Protein 9JWT (pdb70)

Sequence (292 aa):
KKYAVVLKTLTDPFWQSMKAGIEAEAKELGVTVDIFAAASEGDAEAQLALFESLSNKNYKGIAFAPLTADNLVEPVASAWKKGTYLVNLDDKIDMKALKAAGGNVEAFVTTDNVAVGAQGAGYIIEKLGAEGGEVAIIEGEAGNAAGEARTKGATDAFDKASNIKLVASQPADWDRAKAKQVATDILAKHPNIKAIYCANDTMALGVAQAVADAGKTGKVLVVGTDGIPEAQQAVKAGKMTATVAQNPAAIGATGLKLMVDAQKKGKVIPLDKKPQYVLVASKLVTKLEHHH

Structure (mmCIF, N/CA/C/O backbone):
data_9JWT
#
_entry.id   9JWT
#
_cell.length_a   40.496
_cell.length_b   43.038
_cell.length_c   143.291
_cell.angle_alpha   90.000
_cell.angle_beta   90.000
_cell.angle_gamma   90.000
#
_symmetry.space_group_name_H-M   'P 21 21 21'
#
loop_
_entity.id
_entity.type
_entity.pdbx_description
1 polymer MSD3-holo
2 non-polymer beta-D-allopyranose
3 water water
#
loop_
_atom_site.group_PDB
_atom_site.id
_atom_site.type_symbol
_atom_site.label_atom_id
_atom_site.label_alt_id
_atom_site.label_comp_id
_atom_site.label_asym_id
_atom_site.label_entity_id
_atom_site.label_seq_id
_atom_site.pdbx_PDB_ins_code
_atom_site.Cartn_x
_atom_site.Cartn_y
_atom_site.Cartn_z
_atom_site.occupancy
_atom_site.B_iso_or_equiv
_atom_site.auth_seq_id
_atom_site.auth_comp_id
_atom_site.auth_asym_id
_atom_site.auth_atom_id
_atom_site.pdbx_PDB_model_num
ATOM 1 N N . LYS A 1 2 ? 14.34941 21.58930 5.00584 1.000 41.58389 2 LYS A N 1
ATOM 2 C CA . LYS A 1 2 ? 12.98673 21.96344 4.63141 1.000 40.13182 2 LYS A CA 1
ATOM 3 C C . LYS A 1 2 ? 12.29817 20.87212 3.81372 1.000 34.81078 2 LYS A C 1
ATOM 4 O O . LYS A 1 2 ? 12.91261 19.88864 3.39855 1.000 35.33630 2 LYS A O 1
ATOM 10 N N . LYS A 1 3 ? 11.00909 21.06423 3.57420 1.000 30.46562 3 LYS A N 1
ATOM 11 C CA . LYS A 1 3 ? 10.20627 20.07965 2.88141 1.000 26.06467 3 LYS A CA 1
ATOM 12 C C . LYS A 1 3 ? 10.01148 20.49411 1.42653 1.000 24.16347 3 LYS A C 1
ATOM 13 O O . LYS A 1 3 ? 10.47598 21.54222 0.97237 1.000 23.20896 3 LYS A O 1
ATOM 19 N N . TYR A 1 4 ? 9.31417 19.64728 0.68678 1.000 19.31147 4 TYR A N 1
ATOM 20 C CA . TYR A 1 4 ? 8.88046 19.96290 -0.66239 1.000 17.86958 4 TYR A CA 1
ATOM 21 C C . TYR A 1 4 ? 7.36394 19.96843 -0.68947 1.000 16.58864 4 TYR A C 1
ATOM 22 O O . TYR A 1 4 ? 6.71634 19.33547 0.14177 1.000 19.24697 4 TYR A O 1
ATOM 31 N N . ALA A 1 5 ? 6.80672 20.69613 -1.64988 1.000 16.45227 5 ALA A N 1
ATOM 32 C CA . ALA A 1 5 ? 5.36551 20.75194 -1.82956 1.000 15.31560 5 ALA A CA 1
ATOM 33 C C . ALA A 1 5 ? 5.01900 20.33508 -3.25192 1.000 15.94386 5 ALA A C 1
ATOM 34 O O . ALA A 1 5 ? 5.81216 20.51803 -4.18212 1.000 15.61412 5 ALA A O 1
ATOM 36 N N . VAL A 1 6 ? 3.82737 19.76147 -3.41334 1.000 15.85866 6 VAL A N 1
ATOM 37 C CA . VAL A 1 6 ? 3.30397 19.41098 -4.72781 1.000 15.28133 6 VAL A CA 1
ATOM 38 C C . VAL A 1 6 ? 1.87835 19.92335 -4.79446 1.000 15.49490 6 VAL A C 1
ATOM 39 O O . VAL A 1 6 ? 1.08320 19.68429 -3.87397 1.000 16.33878 6 VAL A O 1
ATOM 43 N N . VAL A 1 7 ? 1.56565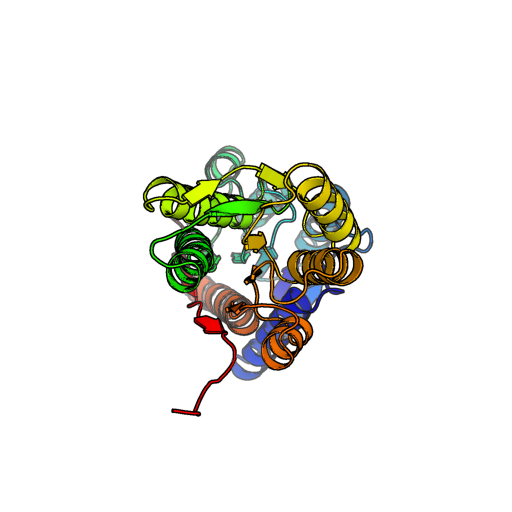 20.65542 -5.85820 1.000 15.22529 7 VAL A N 1
ATOM 44 C CA . VAL A 1 7 ? 0.20519 21.11328 -6.12231 1.000 14.26883 7 VAL A CA 1
ATOM 45 C C . VAL A 1 7 ? -0.28417 20.36117 -7.34350 1.000 14.69362 7 VAL A C 1
ATOM 46 O O . VAL A 1 7 ? 0.26794 20.52533 -8.43347 1.000 14.65424 7 VAL A O 1
ATOM 50 N N . LEU A 1 8 ? -1.31536 19.54715 -7.17670 1.000 15.09308 8 LEU A N 1
ATOM 51 C CA . LEU A 1 8 ? -1.85569 18.79736 -8.29688 1.000 14.12710 8 LEU A CA 1
ATOM 52 C C . LEU A 1 8 ? -3.18218 19.41826 -8.72974 1.000 15.58521 8 LEU A C 1
ATOM 53 O O . LEU A 1 8 ? -3.69110 20.34462 -8.09938 1.000 18.17039 8 LEU A O 1
ATOM 58 N N . LYS A 1 9 ? -3.70078 18.94759 -9.86542 1.000 15.29329 9 LYS A N 1
ATOM 59 C CA . LYS A 1 9 ? -4.97459 19.46892 -10.34977 1.000 15.71217 9 LYS A CA 1
ATOM 60 C C . LYS A 1 9 ? -6.08993 19.15201 -9.37072 1.000 17.14680 9 LYS A C 1
ATOM 61 O O . LYS A 1 9 ? -6.94596 19.99856 -9.08903 1.000 20.20755 9 LYS A O 1
ATOM 67 N N . THR A 1 10 ? -6.10405 17.92533 -8.86942 1.000 15.79523 10 THR A N 1
ATOM 68 C CA . THR A 1 10 ? -7.13401 17.42712 -7.96902 1.000 16.04142 10 THR A CA 1
ATOM 69 C C . THR A 1 10 ? -6.53677 16.23902 -7.24170 1.000 17.74852 10 THR A C 1
ATOM 70 O O . THR A 1 10 ? -5.53019 15.68331 -7.67451 1.000 16.74128 10 THR A O 1
ATOM 74 N N . LEU A 1 11 ? -7.13875 15.86716 -6.11679 1.000 17.05023 11 LEU A N 1
ATOM 75 C CA . LEU A 1 11 ? -6.77557 14.60994 -5.47746 1.000 16.94656 11 LEU A CA 1
ATOM 76 C C . LEU A 1 11 ? -7.93953 13.63222 -5.44418 1.000 17.60343 11 LEU A C 1
ATOM 77 O O . LEU A 1 11 ? -7.83602 12.57779 -4.81086 1.000 17.05947 11 LEU A O 1
ATOM 82 N N . THR A 1 12 ? -9.04020 13.93441 -6.13143 1.000 16.88223 12 THR A N 1
ATOM 83 C CA . THR A 1 12 ? -10.18062 13.03604 -6.07812 1.000 20.21392 12 THR A CA 1
ATOM 84 C C . THR A 1 12 ? -10.21393 12.04691 -7.23175 1.000 20.00553 12 THR A C 1
ATOM 85 O O . THR A 1 12 ? -10.95701 11.06160 -7.15932 1.000 24.59720 12 THR A O 1
ATOM 89 N N . ASP A 1 13 ? -9.40166 12.25948 -8.27911 1.000 16.32937 13 ASP A N 1
ATOM 90 C CA . ASP A 1 13 ? -9.46646 11.37943 -9.42733 1.000 19.52508 13 ASP A CA 1
ATOM 91 C C . ASP A 1 13 ? -8.25904 10.45913 -9.48288 1.000 19.28488 13 ASP A C 1
ATOM 92 O O . ASP A 1 13 ? -7.14945 10.88335 -9.14718 1.000 18.07213 13 ASP A O 1
ATOM 97 N N . PRO A 1 14 ? -8.45920 9.20610 -9.91057 1.000 18.50922 14 PRO A N 1
ATOM 98 C CA . PRO A 1 14 ? -7.40978 8.18028 -9.75991 1.000 16.55552 14 PRO A CA 1
ATOM 99 C C . PRO A 1 14 ? -6.08474 8.50261 -10.42695 1.000 18.66622 14 PRO A C 1
ATOM 100 O O . PRO A 1 14 ? -5.03993 8.14933 -9.86874 1.000 18.81252 14 PRO A O 1
ATOM 104 N N . PHE A 1 15 ? -6.08512 9.11654 -11.61426 1.000 14.88807 15 PHE A N 1
ATOM 105 C CA . PHE A 1 15 ? -4.81662 9.48696 -12.24781 1.000 13.59405 15 PHE A CA 1
ATOM 106 C C . PHE A 1 15 ? -3.96332 10.33332 -11.30332 1.000 16.52978 15 PHE A C 1
ATOM 107 O O . PHE A 1 15 ? -2.74967 10.11347 -11.15935 1.000 15.72401 15 PHE A O 1
ATOM 115 N N . TRP A 1 16 ? -4.58549 11.31625 -10.65905 1.000 14.96375 16 TRP A N 1
ATOM 116 C CA . TRP A 1 16 ? -3.83902 12.19389 -9.77161 1.000 16.39652 16 TRP A CA 1
ATOM 117 C C . TRP A 1 16 ? -3.54279 11.51810 -8.44931 1.000 14.38062 16 TRP A C 1
ATOM 118 O O . TRP A 1 16 ? -2.50414 11.79110 -7.84461 1.000 14.18793 16 TRP A O 1
ATOM 129 N N . GLN A 1 17 ? -4.43094 10.63213 -7.99139 1.000 17.82005 17 GLN A N 1
ATOM 130 C CA . GLN A 1 17 ? -4.13136 9.86038 -6.79019 1.000 17.52238 17 GLN A CA 1
ATOM 131 C C . GLN A 1 17 ? -2.91646 8.96551 -7.00554 1.000 17.30532 17 GLN A C 1
ATOM 132 O O . GLN A 1 17 ? -2.07699 8.81970 -6.10504 1.000 16.99082 17 GLN A O 1
ATOM 138 N N . SER A 1 18 ? -2.79782 8.36410 -8.19357 1.000 17.89628 18 SER A N 1
ATOM 139 C CA . SER A 1 18 ? -1.59856 7.58144 -8.49822 1.000 17.05016 18 SER A CA 1
ATOM 140 C C . SER A 1 18 ? -0.35973 8.46023 -8.51646 1.000 17.92268 18 SER A C 1
ATOM 141 O O . SER A 1 18 ? 0.72041 8.03330 -8.08563 1.000 15.88824 18 SER A O 1
ATOM 144 N N . MET A 1 19 ? -0.48523 9.69151 -9.01794 1.000 15.34571 19 MET A N 1
ATOM 145 C CA . MET A 1 19 ? 0.67338 10.57637 -9.03595 1.000 14.72577 19 MET A CA 1
ATOM 146 C C . MET A 1 19 ? 1.12096 10.90970 -7.61857 1.000 14.14173 19 MET A C 1
ATOM 147 O O . MET A 1 19 ? 2.32059 10.87709 -7.31081 1.000 14.81299 19 MET A O 1
ATOM 152 N N . LYS A 1 20 ? 0.16555 11.22429 -6.73928 1.000 13.80930 20 LYS A N 1
ATOM 153 C CA . LYS A 1 20 ? 0.48930 11.47081 -5.33502 1.000 10.76275 20 LYS A CA 1
ATOM 154 C C . LYS A 1 20 ? 1.18898 10.26687 -4.71539 1.000 15.19784 20 LYS A C 1
ATOM 155 O O . LYS A 1 20 ? 2.21606 10.40842 -4.03682 1.000 15.81664 20 LYS A O 1
ATOM 161 N N . ALA A 1 21 ? 0.65619 9.06728 -4.95056 1.000 15.48536 21 ALA A N 1
ATOM 162 C CA . ALA A 1 21 ? 1.27953 7.87486 -4.38906 1.000 17.14579 21 ALA A CA 1
ATOM 163 C C . ALA A 1 21 ? 2.68597 7.68681 -4.94057 1.000 16.50885 21 ALA A C 1
ATOM 164 O O . ALA A 1 21 ? 3.59407 7.25052 -4.22141 1.000 17.53988 21 ALA A O 1
ATOM 166 N N . GLY A 1 22 ? 2.88364 7.99512 -6.22179 1.000 15.10369 22 GLY A N 1
ATOM 167 C CA . GLY A 1 22 ? 4.21562 7.85436 -6.79658 1.000 16.36385 22 GLY A CA 1
ATOM 168 C C . GLY A 1 22 ? 5.19423 8.85370 -6.21378 1.000 16.82691 22 GLY A C 1
ATOM 169 O O . GLY A 1 22 ? 6.36550 8.53091 -5.98489 1.000 17.49773 22 GLY A O 1
ATOM 170 N N . ILE A 1 23 ? 4.73386 10.08516 -5.98162 1.000 16.65464 23 ILE A N 1
ATOM 171 C CA . ILE A 1 23 ? 5.56811 11.08354 -5.31843 1.000 16.84557 23 ILE A CA 1
ATOM 172 C C . ILE A 1 23 ? 5.97696 10.59579 -3.93750 1.000 16.57511 23 ILE A C 1
ATOM 173 O O . ILE A 1 23 ? 7.14523 10.70502 -3.54310 1.000 17.11490 23 ILE A O 1
ATOM 178 N N . GLU A 1 24 ? 5.02128 10.04171 -3.18380 1.000 16.04572 24 GLU A N 1
ATOM 179 C CA . GLU A 1 24 ? 5.32031 9.56505 -1.83786 1.000 16.41956 24 GLU A CA 1
ATOM 180 C C . GLU A 1 24 ? 6.27768 8.38188 -1.86607 1.000 17.54156 24 GLU A C 1
ATOM 181 O O . GLU A 1 24 ? 7.15636 8.27115 -1.00855 1.000 18.42992 24 GLU A O 1
ATOM 187 N N . ALA A 1 25 ? 6.11588 7.48187 -2.83485 1.000 19.31669 25 ALA A N 1
ATOM 188 C CA . ALA A 1 25 ? 7.03325 6.35512 -2.93695 1.000 18.46721 25 ALA A CA 1
ATOM 189 C C . ALA A 1 25 ? 8.45327 6.83925 -3.21041 1.000 19.23894 25 ALA A C 1
ATOM 190 O O . ALA A 1 25 ? 9.40959 6.36432 -2.58628 1.000 18.45943 25 ALA A O 1
ATOM 192 N N . GLU A 1 26 ? 8.60364 7.80972 -4.11946 1.000 18.40398 26 GLU A N 1
ATOM 193 C CA . GLU A 1 26 ? 9.92282 8.36809 -4.41006 1.000 15.38523 26 GLU A CA 1
ATOM 194 C C . GLU A 1 26 ? 10.49985 9.10493 -3.20272 1.000 16.75819 26 GLU A C 1
ATOM 195 O O . GLU A 1 26 ? 11.70926 9.01615 -2.92670 1.000 16.81460 26 GLU A O 1
ATOM 201 N N . ALA A 1 27 ? 9.65817 9.86615 -2.49265 1.000 16.14688 27 ALA A N 1
ATOM 202 C CA . ALA A 1 27 ? 10.10563 10.56268 -1.28826 1.000 16.98400 27 ALA A CA 1
ATOM 203 C C . ALA A 1 27 ? 10.61988 9.58396 -0.25168 1.000 16.97074 27 ALA A C 1
ATOM 204 O O . ALA A 1 27 ? 11.58158 9.88375 0.47064 1.000 16.57556 27 ALA A O 1
ATOM 206 N N . LYS A 1 28 ? 9.99983 8.40344 -0.19043 1.000 19.95478 28 LYS A N 1
ATOM 207 C CA . LYS A 1 28 ? 10.41453 7.34922 0.72422 1.000 21.20916 28 LYS A CA 1
ATOM 208 C C . LYS A 1 28 ? 11.76406 6.76515 0.32358 1.000 19.92670 28 LYS A C 1
ATOM 209 O O . LYS A 1 28 ? 12.53397 6.33497 1.19073 1.000 21.70712 28 LYS A O 1
ATOM 215 N N . GLU A 1 29 ? 12.07043 6.73967 -0.97609 1.000 18.92595 29 GLU A N 1
ATOM 216 C CA . GLU A 1 29 ? 13.38904 6.26805 -1.39876 1.000 20.21171 29 GLU A CA 1
ATOM 217 C C . GLU A 1 29 ? 14.45290 7.34591 -1.23191 1.000 21.27073 29 GLU A C 1
ATOM 218 O O . GLU A 1 29 ? 15.58475 7.04860 -0.82743 1.000 18.88765 29 GLU A O 1
ATOM 224 N N . LEU A 1 30 ? 14.10727 8.59918 -1.51518 1.000 19.15505 30 LEU A N 1
ATOM 225 C CA . LEU A 1 30 ? 15.06361 9.69019 -1.39890 1.000 18.36810 30 LEU A CA 1
ATOM 226 C C . LEU A 1 30 ? 15.28188 10.15302 0.03699 1.000 17.28072 30 LEU A C 1
ATOM 227 O O . LEU A 1 30 ? 16.28609 10.82178 0.30986 1.000 17.83039 30 LEU A O 1
ATOM 232 N N . GLY A 1 31 ? 14.36731 9.83754 0.95056 1.000 17.25850 31 GLY A N 1
ATOM 233 C CA . GLY A 1 31 ? 14.45060 10.35809 2.29844 1.000 15.76720 31 GLY A CA 1
ATOM 234 C C . GLY A 1 31 ? 14.14651 11.83929 2.39334 1.000 16.04749 31 GLY A C 1
ATOM 235 O O . GLY A 1 31 ? 14.86734 12.58883 3.05219 1.000 18.04497 31 GLY A O 1
ATOM 236 N N . VAL A 1 32 ? 13.06662 12.28432 1.74625 1.000 17.69233 32 VAL A N 1
ATOM 237 C CA . VAL A 1 32 ? 12.67203 13.68349 1.79909 1.000 15.78742 32 VAL A CA 1
ATOM 238 C C . VAL A 1 32 ? 11.21445 13.71680 2.21767 1.000 15.06205 32 VAL A C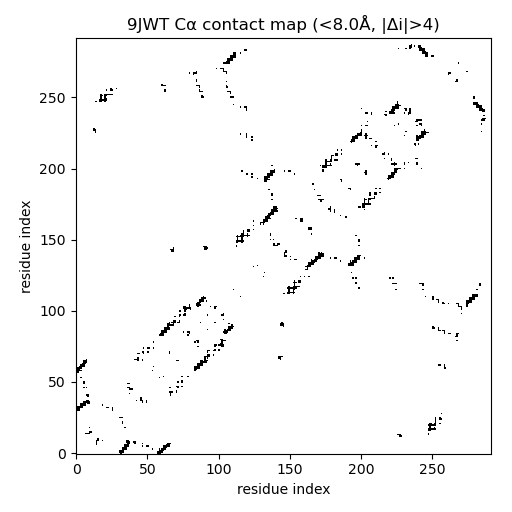 1
ATOM 239 O O . VAL A 1 32 ? 10.48913 12.73236 2.08295 1.000 16.32057 32 VAL A O 1
ATOM 243 N N . THR A 1 33 ? 10.80343 14.85763 2.75343 1.000 17.52182 33 THR A N 1
ATOM 244 C CA . THR A 1 33 ? 9.42695 15.06617 3.18660 1.000 18.23205 33 THR A CA 1
ATOM 245 C C . THR A 1 33 ? 8.69780 15.91267 2.15185 1.000 19.47097 33 THR A C 1
ATOM 246 O O . THR A 1 33 ? 9.20944 16.95212 1.72060 1.000 19.46590 33 THR A O 1
ATOM 250 N N . VAL A 1 34 ? 7.50614 15.47072 1.75215 1.000 17.22289 34 VAL A N 1
ATOM 251 C CA . VAL A 1 34 ? 6.77692 16.11887 0.66788 1.000 17.23567 34 VAL A CA 1
ATOM 252 C C . VAL A 1 34 ? 5.32050 16.25040 1.07535 1.000 19.57356 34 VAL A C 1
ATOM 253 O O . VAL A 1 34 ? 4.70235 15.26871 1.49781 1.000 19.88214 34 VAL A O 1
ATOM 257 N N . ASP A 1 35 ? 4.78020 17.46328 0.95605 1.000 17.39474 35 ASP A N 1
ATOM 258 C CA . ASP A 1 35 ? 3.36075 17.71946 1.17078 1.000 18.84878 35 ASP A CA 1
ATOM 259 C C . ASP A 1 35 ? 2.69114 17.86531 -0.18718 1.000 15.75294 35 ASP A C 1
ATOM 260 O O . ASP A 1 35 ? 3.16206 18.63077 -1.02823 1.000 17.29300 35 ASP A O 1
ATOM 265 N N . ILE A 1 36 ? 1.59437 17.14574 -0.40144 1.000 17.07801 36 ILE A N 1
ATOM 266 C CA . ILE A 1 36 ? 0.95399 17.10184 -1.70998 1.000 14.49933 36 ILE A CA 1
ATOM 267 C C . ILE A 1 36 ? -0.47593 17.57841 -1.54006 1.000 16.63888 36 ILE A C 1
ATOM 268 O O . ILE A 1 36 ? -1.21370 17.03777 -0.70913 1.000 18.85948 36 ILE A O 1
ATOM 273 N N . PHE A 1 37 ? -0.85734 18.59612 -2.31002 1.000 15.70551 37 PHE A N 1
ATOM 274 C CA . PHE A 1 37 ? -2.15010 19.24690 -2.14585 1.000 17.67949 37 PHE A CA 1
ATOM 275 C C . PHE A 1 37 ? -2.87223 19.38600 -3.47719 1.000 17.99510 37 PHE A C 1
ATOM 276 O O . PHE A 1 37 ? -2.27837 19.32314 -4.55445 1.000 18.21179 37 PHE A O 1
ATOM 284 N N . ALA A 1 38 ? -4.18198 19.59026 -3.37583 1.000 16.58327 38 ALA A N 1
ATOM 285 C CA . ALA A 1 38 ? -4.95418 20.20171 -4.44083 1.000 18.38954 38 ALA A CA 1
ATOM 286 C C . ALA A 1 38 ? -5.99629 21.08975 -3.78364 1.000 20.59805 38 ALA A C 1
ATOM 287 O O . ALA A 1 38 ? -6.32608 20.91439 -2.60734 1.000 21.65835 38 ALA A O 1
ATOM 289 N N . ALA A 1 39 ? -6.49655 22.05920 -4.54295 1.000 18.59905 39 ALA A N 1
ATOM 290 C CA . ALA A 1 39 ? -7.45771 23.00268 -3.98740 1.000 23.31569 39 ALA A CA 1
ATOM 291 C C . ALA A 1 39 ? -8.82147 22.34840 -3.81053 1.000 25.97187 39 ALA A C 1
ATOM 292 O O . ALA A 1 39 ? -9.19522 21.42573 -4.54123 1.000 26.21701 39 ALA A O 1
ATOM 294 N N . ALA A 1 40 ? -9.57355 22.85780 -2.83199 1.000 22.36543 40 ALA A N 1
ATOM 295 C CA . ALA A 1 40 ? -10.86635 22.27367 -2.47929 1.000 26.14625 40 ALA A CA 1
ATOM 296 C C . ALA A 1 40 ? -11.87798 22.40621 -3.61328 1.000 27.00318 40 ALA A C 1
ATOM 297 O O . ALA A 1 40 ? -12.59814 21.45112 -3.93034 1.000 29.11955 40 ALA A O 1
ATOM 299 N N . SER A 1 41 ? -11.97078 23.58606 -4.21855 1.000 26.17100 41 SER A N 1
ATOM 300 C CA . SER A 1 41 ? -12.93285 23.79677 -5.29841 1.000 24.97199 41 SER A CA 1
ATOM 301 C C . SER A 1 41 ? -12.43383 23.08930 -6.54830 1.000 25.03917 41 SER A C 1
ATOM 302 O O . SER A 1 41 ? -11.42259 23.49053 -7.13510 1.000 24.09810 41 SER A O 1
ATOM 305 N N . GLU A 1 42 ? -13.13886 22.03777 -6.95846 1.000 28.54115 42 GLU A N 1
ATOM 306 C CA . GLU A 1 42 ? -12.66916 21.21126 -8.06089 1.000 30.24412 42 GLU A CA 1
ATOM 307 C C . GLU A 1 42 ? -12.65962 21.99380 -9.36255 1.000 29.28419 42 GLU A C 1
ATOM 308 O O . GLU A 1 42 ? -13.62668 22.68869 -9.69456 1.000 23.83129 42 GLU A O 1
ATOM 314 N N . GLY A 1 43 ? -11.55079 21.88333 -10.09279 1.000 24.48698 43 GLY A N 1
ATOM 315 C CA . GLY A 1 43 ? -11.41343 22.52653 -11.37779 1.000 25.06788 43 GLY A CA 1
ATOM 316 C C . GLY A 1 43 ? -11.34609 24.03154 -11.33476 1.000 20.88283 43 GLY A C 1
ATOM 317 O O . GLY A 1 43 ? -11.38160 24.66545 -12.39316 1.000 28.36733 43 GLY A O 1
ATOM 318 N N . ASP A 1 44 ? -11.25246 24.63252 -10.15090 1.000 20.64431 44 ASP A N 1
ATOM 319 C CA . ASP A 1 44 ? -11.21926 26.08597 -10.03525 1.000 23.90014 44 ASP A CA 1
ATOM 320 C C . ASP A 1 44 ? -9.77402 26.56351 -10.12487 1.000 24.69110 44 ASP A C 1
ATOM 321 O O . ASP A 1 44 ? -8.98741 26.35657 -9.19528 1.000 27.01051 44 ASP A O 1
ATOM 326 N N . ALA A 1 45 ? -9.43748 27.22026 -11.23823 1.000 26.76158 45 ALA A N 1
ATOM 327 C CA . ALA A 1 45 ? -8.06998 27.67815 -11.46153 1.000 23.29756 45 ALA A CA 1
ATOM 328 C C . ALA A 1 45 ? -7.65960 28.74752 -10.45609 1.000 29.06631 45 ALA A C 1
ATOM 329 O O . ALA A 1 45 ? -6.48995 28.81175 -10.06424 1.000 23.20655 45 ALA A O 1
ATOM 331 N N . GLU A 1 46 ? -8.60035 29.59004 -10.02355 1.000 27.95599 46 GLU A N 1
ATOM 332 C CA . GLU A 1 46 ? -8.26513 30.63567 -9.06149 1.000 27.83103 46 GLU A CA 1
ATOM 333 C C . GLU A 1 46 ? -8.03310 30.06002 -7.67123 1.000 26.15758 46 GLU A C 1
ATOM 334 O O . GLU A 1 46 ? -7.17030 30.55540 -6.93234 1.000 26.78937 46 GLU A O 1
ATOM 340 N N . ALA A 1 47 ? -8.77488 29.00872 -7.30528 1.000 21.89544 47 ALA A N 1
ATOM 341 C CA . ALA A 1 47 ? -8.52129 28.32542 -6.03883 1.000 24.25012 47 ALA A CA 1
ATOM 342 C C . ALA A 1 47 ? -7.14941 27.66802 -6.03650 1.000 22.61480 47 ALA A C 1
ATOM 343 O O . ALA A 1 47 ? -6.44103 27.69169 -5.02521 1.000 21.05063 47 ALA A O 1
ATOM 345 N N . GLN A 1 48 ? -6.76600 27.05690 -7.15621 1.000 21.40490 48 GLN A N 1
ATOM 346 C CA . GLN A 1 48 ? -5.45116 26.43471 -7.21500 1.000 20.26244 48 GLN A CA 1
ATOM 347 C C . GLN A 1 48 ? -4.35285 27.48550 -7.14071 1.000 22.77532 48 GLN A C 1
ATOM 348 O O . GLN A 1 48 ? -3.31052 27.25160 -6.51566 1.000 24.67092 48 GLN A O 1
ATOM 354 N N . LEU A 1 49 ? -4.56501 28.65448 -7.75407 1.000 23.68913 49 LEU A N 1
ATOM 355 C CA . LEU A 1 49 ? -3.58752 29.73155 -7.61170 1.000 25.02833 49 LEU A CA 1
ATOM 356 C C . LEU A 1 49 ? -3.45905 30.14683 -6.15262 1.000 24.38269 49 LEU A C 1
ATOM 357 O O . LEU A 1 49 ? -2.35003 30.25786 -5.61756 1.000 24.38269 49 LEU A O 1
ATOM 362 N N . ALA A 1 50 ? -4.59540 30.35925 -5.48752 1.000 25.57026 50 ALA A N 1
ATOM 363 C CA . ALA A 1 50 ? -4.58462 30.72518 -4.07431 1.000 25.01431 50 ALA A CA 1
ATOM 364 C C . ALA A 1 50 ? -3.86622 29.67660 -3.23252 1.000 28.62068 50 ALA A C 1
ATOM 365 O O . ALA A 1 50 ? -3.11423 30.02040 -2.31182 1.000 27.46251 50 ALA A O 1
ATOM 367 N N . LEU A 1 51 ? -4.07048 28.39184 -3.54043 1.000 23.98681 51 LEU A N 1
ATOM 368 C CA . LEU A 1 51 ? -3.35039 27.33734 -2.83237 1.000 22.27824 51 LEU A CA 1
ATOM 369 C C . LEU A 1 51 ? -1.85187 27.45399 -3.06600 1.000 25.07500 51 LEU A C 1
ATOM 370 O O . LEU A 1 51 ? -1.05120 27.38467 -2.12443 1.000 26.23453 51 LEU A O 1
ATOM 375 N N . PHE A 1 52 ? -1.45655 27.63132 -4.32396 1.000 22.78194 52 PHE A N 1
ATOM 376 C CA . PHE A 1 52 ? -0.04420 27.78830 -4.63547 1.000 22.50711 52 PHE A CA 1
ATOM 377 C C . PHE A 1 52 ? 0.54526 28.96785 -3.87383 1.000 26.21780 52 PHE A C 1
ATOM 378 O O . PHE A 1 52 ? 1.62943 28.86246 -3.28791 1.000 25.75842 52 PHE A O 1
ATOM 386 N N . GLU A 1 53 ? -0.16688 30.10004 -3.85991 1.000 25.39873 53 GLU A N 1
ATOM 387 C CA . GLU A 1 53 ? 0.36164 31.29371 -3.20219 1.000 30.02431 53 GLU A CA 1
ATOM 388 C C . GLU A 1 53 ? 0.52671 31.08061 -1.70596 1.000 33.10064 53 GLU A C 1
ATOM 389 O O . GLU A 1 53 ? 1.47825 31.58942 -1.10256 1.000 31.53417 53 GLU A O 1
ATOM 395 N N . SER A 1 54 ? -0.39202 30.34012 -1.08516 1.000 28.03501 54 SER A N 1
ATOM 396 C CA . SER A 1 54 ? -0.25574 30.06395 0.34028 1.000 30.94687 54 SER A CA 1
ATOM 397 C C . SER A 1 54 ? 0.96942 29.20116 0.61971 1.000 32.10147 54 SER A C 1
ATOM 398 O O . SER A 1 54 ? 1.68564 29.42978 1.60146 1.000 35.17761 54 SER A O 1
ATOM 401 N N . LEU A 1 55 ? 1.23407 28.21553 -0.24319 1.000 31.67094 55 LEU A N 1
ATOM 402 C CA . LEU A 1 55 ? 2.37309 27.32413 -0.04293 1.000 31.32016 55 LEU A CA 1
ATOM 403 C C . LEU A 1 55 ? 3.68784 28.04092 -0.30006 1.000 35.00666 55 LEU A C 1
ATOM 404 O O . LEU A 1 55 ? 4.65684 27.86456 0.44975 1.000 33.92165 55 LEU A O 1
ATOM 409 N N . SER A 1 56 ? 3.74162 28.86281 -1.34804 1.000 33.52115 56 SER A N 1
ATOM 410 C CA . SER A 1 56 ? 4.97305 29.57738 -1.66529 1.000 36.17574 56 SER A CA 1
ATOM 411 C C . SER A 1 56 ? 5.44119 30.48584 -0.53063 1.000 36.87259 56 SER A C 1
ATOM 412 O O . SER A 1 56 ? 6.54323 31.03959 -0.61741 1.000 40.61468 56 SER A O 1
ATOM 415 N N . ASN A 1 57 ? 4.64825 30.64300 0.52978 1.000 36.10695 57 ASN A N 1
ATOM 416 C CA . ASN A 1 57 ? 5.04358 31.42018 1.69911 1.000 36.97878 57 ASN A CA 1
ATOM 417 C C . ASN A 1 57 ? 5.28793 30.54293 2.92728 1.000 39.25200 57 ASN A C 1
ATOM 418 O O . ASN A 1 57 ? 5.34473 31.05691 4.04892 1.000 41.76954 57 ASN A O 1
ATOM 423 N N . LYS A 1 58 ? 5.43250 29.22887 2.73777 1.000 37.55348 58 LYS A N 1
ATOM 424 C CA . LYS A 1 58 ? 5.68648 28.28717 3.82360 1.000 32.07630 58 LYS A CA 1
ATOM 425 C C . LYS A 1 58 ? 7.10871 27.73833 3.80355 1.000 34.17706 58 LYS A C 1
ATOM 426 O O . LYS A 1 58 ? 7.38444 26.72739 4.46301 1.000 32.17683 58 LYS A O 1
ATOM 432 N N . ASN A 1 59 ? 8.00403 28.35404 3.03589 1.000 34.53624 59 ASN A N 1
ATOM 433 C CA . ASN A 1 59 ? 9.42862 28.01184 3.05515 1.000 33.22540 59 ASN A CA 1
ATOM 434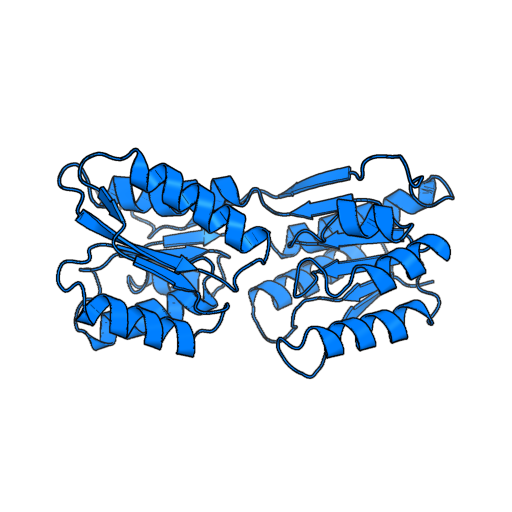 C C . ASN A 1 59 ? 9.68259 26.57108 2.60364 1.000 33.09074 59 ASN A C 1
ATOM 435 O O . ASN A 1 59 ? 10.47723 25.84180 3.19869 1.000 31.18994 59 ASN A O 1
ATOM 440 N N . TYR A 1 6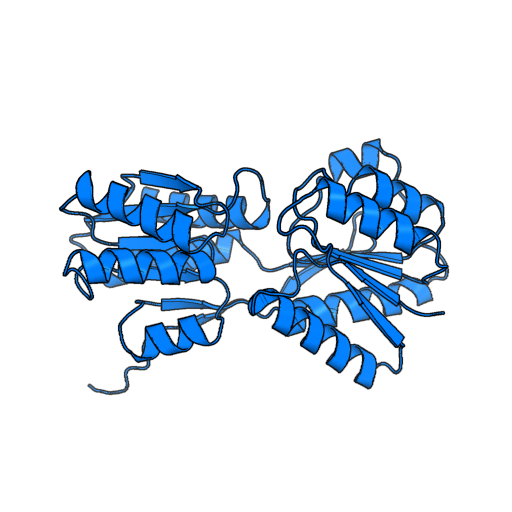0 ? 9.00808 26.14593 1.53851 1.000 24.50554 60 TYR A N 1
ATOM 441 C CA . TYR A 1 60 ? 9.35145 24.87431 0.91822 1.000 22.92585 60 TYR A CA 1
ATOM 442 C C . TYR A 1 60 ? 10.61549 25.05271 0.08180 1.000 21.59975 60 TYR A C 1
ATOM 443 O O . TYR A 1 60 ? 10.82420 26.11258 -0.51390 1.000 26.01241 60 TYR A O 1
ATOM 452 N N . LYS A 1 61 ? 11.47119 24.01897 0.05743 1.000 22.85660 61 LYS A N 1
ATOM 453 C CA . LYS A 1 61 ? 12.64947 24.05282 -0.81586 1.000 22.66365 61 LYS A CA 1
ATOM 454 C C . LYS A 1 61 ? 12.22723 24.10317 -2.27178 1.000 20.62055 61 LYS A C 1
ATOM 455 O O . LYS A 1 61 ? 12.81549 24.82540 -3.09108 1.000 18.76366 61 LYS A O 1
ATOM 461 N N . GLY A 1 62 ? 11.22061 23.32149 -2.61059 1.000 16.94239 62 GLY A N 1
ATOM 462 C CA . GLY A 1 62 ? 10.81095 23.16975 -3.98965 1.000 16.99916 62 GLY A CA 1
ATOM 463 C C . GLY A 1 62 ? 9.32423 22.91216 -4.02966 1.000 16.63243 62 GLY A C 1
ATOM 464 O O . GLY A 1 62 ? 8.74506 22.37712 -3.07520 1.000 18.07498 62 GLY A O 1
ATOM 465 N N . ILE A 1 63 ? 8.70748 23.32230 -5.13297 1.000 15.69413 63 ILE A N 1
ATOM 466 C CA . ILE A 1 63 ? 7.28612 23.10542 -5.38376 1.000 16.69358 63 ILE A CA 1
ATOM 467 C C . ILE A 1 63 ? 7.15110 22.53883 -6.78474 1.000 16.93438 63 ILE A C 1
ATOM 468 O O . ILE A 1 63 ? 7.62662 23.14675 -7.75247 1.000 16.38477 63 ILE A O 1
ATOM 473 N N . ALA A 1 64 ? 6.54451 21.36431 -6.89053 1.000 15.92353 64 ALA A N 1
ATOM 474 C CA . ALA A 1 64 ? 6.13884 20.82323 -8.17620 1.000 13.45529 64 ALA A CA 1
ATOM 475 C C . ALA A 1 64 ? 4.65397 21.08572 -8.35085 1.000 15.94155 64 ALA A C 1
ATOM 476 O O . ALA A 1 64 ? 3.89803 21.10118 -7.37783 1.000 17.36016 64 ALA A O 1
ATOM 478 N N . PHE A 1 65 ? 4.24271 21.31486 -9.59147 1.000 14.42526 65 PHE A N 1
ATOM 479 C CA . PHE A 1 65 ? 2.86316 21.72715 -9.81147 1.000 12.46857 65 PHE A CA 1
ATOM 480 C C . PHE A 1 65 ? 2.34923 21.18584 -11.13625 1.000 16.80506 65 PHE A C 1
ATOM 481 O O . PHE A 1 65 ? 3.08124 21.13399 -12.13286 1.000 15.17674 65 PHE A O 1
ATOM 489 N N . ALA A 1 66 ? 1.06954 20.81688 -11.13609 1.000 15.92318 66 ALA A N 1
ATOM 490 C CA . ALA A 1 66 ? 0.33136 20.49908 -12.35249 1.000 16.99865 66 ALA A CA 1
ATOM 491 C C . ALA A 1 66 ? -0.75848 21.55051 -12.49680 1.000 16.17388 66 ALA A C 1
ATOM 492 O O . ALA A 1 66 ? -1.74708 21.51816 -11.75049 1.000 15.91849 66 ALA A O 1
ATOM 494 N N . PRO A 1 67 ? -0.61225 22.52272 -13.39798 1.000 15.54876 67 PRO A N 1
ATOM 495 C CA . PRO A 1 67 ? -1.56707 23.63649 -13.43017 1.000 20.01719 67 PRO A CA 1
ATOM 496 C C . PRO A 1 67 ? -2.87933 23.21480 -14.06127 1.000 17.95748 67 PRO A C 1
ATOM 497 O O . PRO A 1 67 ? -2.91202 22.41259 -14.99767 1.000 18.36824 67 PRO A O 1
ATOM 501 N N . LEU A 1 68 ? -3.97485 23.76591 -13.52696 1.000 18.44498 68 LEU A N 1
ATOM 502 C CA . LEU A 1 68 ? -5.28822 23.50720 -14.10739 1.000 18.64987 68 LEU A CA 1
ATOM 503 C C . LEU A 1 68 ? -5.44206 24.12096 -15.49101 1.000 21.72339 68 LEU A C 1
ATOM 504 O O . LEU A 1 68 ? -6.20066 23.59442 -16.31205 1.000 19.16961 68 LEU A O 1
ATOM 509 N N . THR A 1 69 ? -4.78599 25.24757 -15.75687 1.000 18.53286 69 THR A N 1
ATOM 510 C CA . THR A 1 69 ? -4.72820 25.81767 -17.09474 1.000 20.49647 69 THR A CA 1
ATOM 511 C C . THR A 1 69 ? -3.29070 26.20091 -17.40082 1.000 22.11271 69 THR A C 1
ATOM 512 O O . THR A 1 69 ? -2.41880 26.18470 -16.52805 1.000 20.48793 69 THR A O 1
ATOM 516 N N . ALA A 1 70 ? -3.05325 26.55469 -18.66331 1.000 22.07410 70 ALA A N 1
ATOM 517 C CA . ALA A 1 70 ? -1.71475 26.95629 -19.07168 1.000 21.21309 70 ALA A CA 1
ATOM 518 C C . ALA A 1 70 ? -1.27835 28.24451 -18.38819 1.000 22.07349 70 ALA A C 1
ATOM 519 O O . ALA A 1 70 ? -0.07913 28.45598 -18.18556 1.000 20.79363 70 ALA A O 1
ATOM 521 N N . ASP A 1 71 ? -2.22371 29.10747 -18.00446 1.000 22.22658 71 ASP A N 1
ATOM 522 C CA . ASP A 1 71 ? -1.86904 30.43744 -17.52979 1.000 25.33429 71 ASP A CA 1
ATOM 523 C C . ASP A 1 71 ? -2.12587 30.69084 -16.05071 1.000 21.87977 71 ASP A C 1
ATOM 524 O O . ASP A 1 71 ? -1.57784 31.65952 -15.51527 1.000 24.53720 71 ASP A O 1
ATOM 529 N N . ASN A 1 72 ? -2.91754 29.85582 -15.36801 1.000 21.18286 72 ASN A N 1
ATOM 530 C CA . ASN A 1 72 ? -3.40075 30.25364 -14.04766 1.000 20.74916 72 ASN A CA 1
ATOM 531 C C . ASN A 1 72 ? -2.28554 30.31271 -13.01055 1.000 22.46463 72 ASN A C 1
ATOM 532 O O . ASN A 1 72 ? -2.41315 31.03688 -12.02091 1.000 22.49105 72 ASN A O 1
ATOM 537 N N . LEU A 1 73 ? -1.20486 29.56107 -13.19580 1.000 21.09588 73 LEU A N 1
ATOM 538 C CA . LEU A 1 73 ? -0.11881 29.55904 -12.22324 1.000 23.30735 73 LEU A CA 1
ATOM 539 C C . LEU A 1 73 ? 1.08322 30.37213 -12.68298 1.000 23.73055 73 LEU A C 1
ATOM 540 O O . LEU A 1 73 ? 2.12591 30.33573 -12.02186 1.000 22.48709 73 LEU A O 1
ATOM 545 N N . VAL A 1 74 ? 0.95887 31.12435 -13.77934 1.000 21.63184 74 VAL A N 1
ATOM 546 C CA . VAL A 1 74 ? 2.12041 31.82585 -14.32947 1.000 24.84575 74 VAL A CA 1
ATOM 547 C C . VAL A 1 74 ? 2.68980 32.80630 -13.30899 1.000 26.96761 74 VAL A C 1
ATOM 548 O O . VAL A 1 74 ? 3.88794 32.78629 -13.01043 1.000 23.84829 74 VAL A O 1
ATOM 552 N N . GLU A 1 75 ? 1.83181 33.65969 -12.74140 1.000 25.67752 75 GLU A N 1
ATOM 553 C CA . GLU A 1 75 ? 2.33614 34.67562 -11.80798 1.000 26.44285 75 GLU A CA 1
ATOM 554 C C . GLU A 1 75 ? 2.87856 34.07763 -10.51637 1.000 26.64064 75 GLU A C 1
ATOM 555 O O . GLU A 1 75 ? 3.98939 34.46937 -10.10363 1.000 26.21812 75 GLU A O 1
ATOM 561 N N . PRO A 1 76 ? 2.18809 33.16381 -9.82028 1.000 24.33824 76 PRO A N 1
ATOM 562 C CA . PRO A 1 76 ? 2.76146 32.61660 -8.57892 1.000 22.86461 76 PRO A CA 1
ATOM 563 C C . PRO A 1 76 ? 3.97678 31.73440 -8.80752 1.000 23.54162 76 PRO A C 1
ATOM 564 O O . PRO A 1 76 ? 4.80089 31.59402 -7.89290 1.000 23.04248 76 PRO A O 1
ATOM 568 N N . VAL A 1 77 ? 4.12431 31.14286 -9.99339 1.000 21.83171 77 VAL A N 1
ATOM 569 C CA . VAL A 1 77 ? 5.33177 30.37351 -10.27080 1.000 20.96126 77 VAL A CA 1
ATOM 570 C C . VAL A 1 77 ? 6.51890 31.30759 -10.47843 1.000 20.89320 77 VAL A C 1
ATOM 571 O O . VAL A 1 77 ? 7.61811 31.06739 -9.95614 1.000 21.59306 77 VAL A O 1
ATOM 575 N N . ALA A 1 78 ? 6.32003 32.38229 -11.24765 1.000 23.32432 78 ALA A N 1
ATOM 576 C CA . ALA A 1 78 ? 7.36918 33.38238 -11.41152 1.000 23.41159 78 ALA A CA 1
ATOM 577 C C . ALA A 1 78 ? 7.76133 33.97858 -10.06903 1.000 25.89439 78 ALA A C 1
ATOM 578 O O . ALA A 1 78 ? 8.95043 34.16333 -9.78408 1.000 25.26706 78 ALA A O 1
ATOM 580 N N . SER A 1 79 ? 6.76716 34.26900 -9.22569 1.000 24.73668 79 SER A N 1
ATOM 581 C CA . SER A 1 79 ? 7.04595 34.80579 -7.89902 1.000 25.22623 79 SER A CA 1
ATOM 582 C C . SER A 1 79 ? 7.89002 33.83629 -7.07781 1.000 25.42401 79 SER A C 1
ATOM 583 O O . SER A 1 79 ? 8.82263 34.25060 -6.37801 1.000 27.61204 79 SER A O 1
ATOM 586 N N . ALA A 1 80 ? 7.59206 32.53656 -7.16558 1.000 22.75995 80 ALA A N 1
ATOM 587 C CA . ALA A 1 80 ? 8.35767 31.55183 -6.40483 1.000 23.56370 80 ALA A CA 1
ATOM 588 C C . ALA A 1 80 ? 9.77273 31.40732 -6.95241 1.000 23.14708 80 ALA A C 1
ATOM 589 O O . ALA A 1 80 ? 10.73174 31.24198 -6.18422 1.000 21.85066 80 ALA A O 1
ATOM 591 N N . TRP A 1 81 ? 9.92542 31.46223 -8.27765 1.000 22.12501 81 TRP A N 1
ATOM 592 C CA . TRP A 1 81 ? 11.26329 31.38901 -8.85963 1.000 22.78240 81 TRP A CA 1
ATOM 593 C C . TRP A 1 81 ? 12.14235 32.52453 -8.35180 1.000 22.23076 81 TRP A C 1
ATOM 594 O O . TRP A 1 81 ? 13.31989 32.31388 -8.02407 1.000 21.86101 81 TRP A O 1
ATOM 605 N N . LYS A 1 82 ? 11.58257 33.73507 -8.27778 1.000 23.65047 82 LYS A N 1
ATOM 606 C CA . LYS A 1 82 ? 12.34057 34.88640 -7.79849 1.000 25.33788 82 LYS A CA 1
ATOM 607 C C . LYS A 1 82 ? 12.73697 34.72514 -6.33950 1.000 27.07730 82 LYS A C 1
ATOM 608 O O . LYS A 1 82 ? 13.71990 35.32545 -5.89527 1.000 30.79347 82 LYS A O 1
ATOM 614 N N . LYS A 1 83 ? 11.98434 33.93132 -5.57929 1.000 26.41122 83 LYS A N 1
ATOM 615 C CA . LYS A 1 83 ? 12.31837 33.64090 -4.19022 1.000 26.11055 83 LYS A CA 1
ATOM 616 C C . LYS A 1 83 ? 13.35109 32.53218 -4.04737 1.000 26.47514 83 LYS A C 1
ATOM 617 O O . LYS A 1 83 ? 13.72694 32.20351 -2.91659 1.000 28.71882 83 LYS A O 1
ATOM 623 N N . GLY A 1 84 ? 13.81613 31.95166 -5.15281 1.000 27.36279 84 GLY A N 1
ATOM 624 C CA . GLY A 1 84 ? 14.74942 30.84561 -5.08214 1.000 21.51808 84 GLY A CA 1
ATOM 625 C C . GLY A 1 84 ? 14.11945 29.48774 -4.87357 1.000 20.30956 84 GLY A C 1
ATOM 626 O O . GLY A 1 84 ? 14.80007 28.56031 -4.42846 1.000 21.30645 84 GLY A O 1
ATOM 627 N N . THR A 1 85 ? 12.83397 29.33502 -5.18210 1.000 21.16307 85 THR A N 1
ATOM 628 C CA . THR A 1 85 ? 12.17809 28.03851 -5.08198 1.000 18.97596 85 THR A CA 1
ATOM 629 C C . THR A 1 85 ? 12.52492 27.16660 -6.28225 1.000 17.45662 85 THR A C 1
ATOM 630 O O . THR A 1 85 ? 12.53432 27.63680 -7.41918 1.000 18.12806 85 THR A O 1
ATOM 634 N N . TYR A 1 86 ? 12.78352 25.88880 -6.02947 1.000 18.63851 86 TYR A N 1
ATOM 635 C CA . TYR A 1 86 ? 13.07337 24.94127 -7.10028 1.000 16.88304 86 TYR A CA 1
ATOM 636 C C . TYR A 1 86 ? 11.75369 24.39578 -7.61801 1.000 16.33380 86 TYR A C 1
ATOM 637 O O . TYR A 1 86 ? 11.02385 23.72378 -6.88312 1.000 17.83298 86 TYR A O 1
ATOM 646 N N . LEU A 1 87 ? 11.44896 24.68578 -8.86951 1.000 14.58984 87 LEU A N 1
ATOM 647 C CA . LEU A 1 87 ? 10.10743 24.47445 -9.39397 1.000 15.55211 87 LEU A CA 1
ATOM 648 C C . LEU A 1 87 ? 10.12640 23.41594 -10.48450 1.000 15.39671 87 LEU A C 1
ATOM 649 O O . LEU A 1 87 ? 11.00732 23.40849 -11.34540 1.000 14.81083 87 LEU A O 1
ATOM 654 N N . VAL A 1 88 ? 9.15251 22.51494 -10.45979 1.000 12.88490 88 VAL A N 1
ATOM 655 C CA . VAL A 1 88 ? 9.03663 21.51999 -11.51414 1.000 13.74895 88 VAL A CA 1
ATOM 656 C C . VAL A 1 88 ? 7.58951 21.49776 -11.98742 1.000 14.08393 88 VAL A C 1
ATOM 657 O O . VAL A 1 88 ? 6.66279 21.36002 -11.18186 1.000 14.84063 88 VAL A O 1
ATOM 661 N N . ASN A 1 89 ? 7.40911 21.65600 -13.28899 1.000 12.81028 89 ASN A N 1
ATOM 662 C CA . ASN A 1 89 ? 6.10583 21.56552 -13.93667 1.000 14.60049 89 ASN A CA 1
ATOM 663 C C . ASN A 1 89 ? 5.78776 20.09098 -14.18054 1.000 14.47023 89 ASN A C 1
ATOM 664 O O . ASN A 1 89 ? 6.57135 19.38549 -14.81881 1.000 13.71599 89 ASN A O 1
ATOM 669 N N . LEU A 1 90 ? 4.65205 19.61322 -13.66706 1.000 14.11645 90 LEU A N 1
ATOM 670 C CA . LEU A 1 90 ? 4.23133 18.22748 -13.86243 1.000 11.89698 90 LEU A CA 1
ATOM 671 C C . LEU A 1 90 ? 3.08662 18.15234 -14.86277 1.000 14.28168 90 LEU A C 1
ATOM 672 O O . LEU A 1 90 ? 2.15427 18.95629 -14.80361 1.000 14.42208 90 LEU A O 1
ATOM 677 N N . ASP A 1 91 ? 3.17370 17.18439 -15.78211 1.000 13.51549 91 ASP A N 1
ATOM 678 C CA . ASP A 1 91 ? 2.04936 16.74527 -16.60790 1.000 12.91088 91 ASP A CA 1
ATOM 679 C C . ASP A 1 91 ? 1.62468 17.73220 -17.68834 1.000 14.81338 91 ASP A C 1
ATOM 680 O O . ASP A 1 91 ? 1.71932 17.43602 -18.88780 1.000 16.39083 91 ASP A O 1
ATOM 685 N N . ASP A 1 92 ? 1.13600 18.89809 -17.27937 1.000 16.32956 92 ASP A N 1
ATOM 686 C CA . ASP A 1 92 ? 0.41851 19.80376 -18.16805 1.000 15.47904 92 ASP A CA 1
ATOM 687 C C . ASP A 1 92 ? 1.19403 21.10819 -18.25600 1.000 16.03157 92 ASP A C 1
ATOM 688 O O . ASP A 1 92 ? 1.43741 21.75349 -17.23231 1.000 16.31429 92 ASP A O 1
ATOM 693 N N . LYS A 1 93 ? 1.57889 21.48916 -19.47699 1.000 17.32719 93 LYS A N 1
ATOM 694 C CA . LYS A 1 93 ? 2.58033 22.53114 -19.68025 1.000 16.51252 93 LYS A CA 1
ATOM 695 C C . LYS A 1 93 ? 2.04465 23.91162 -19.33289 1.000 18.63098 93 LYS A C 1
ATOM 696 O O . LYS A 1 93 ? 1.03879 24.35579 -19.88830 1.000 21.31318 93 LYS A O 1
ATOM 702 N N . ILE A 1 94 ? 2.73592 24.59820 -18.42450 1.000 18.91175 94 ILE A N 1
ATOM 703 C CA . ILE A 1 94 ? 2.48819 26.01442 -18.19804 1.000 18.91127 94 ILE A CA 1
ATOM 704 C C . ILE A 1 94 ? 2.89962 26.78828 -19.44817 1.000 20.00691 94 ILE A C 1
ATOM 705 O O . ILE A 1 94 ? 3.75171 26.34216 -20.22710 1.000 21.87177 94 ILE A O 1
ATOM 710 N N . ASP A 1 95 ? 2.27613 27.94523 -19.66497 1.000 20.97507 95 ASP A N 1
ATOM 711 C CA . ASP A 1 95 ? 2.68629 28.83235 -20.75608 1.000 23.62583 95 ASP A CA 1
ATOM 712 C C . ASP A 1 95 ? 4.08275 29.36396 -20.44381 1.000 21.26439 95 ASP A C 1
ATOM 713 O O . ASP A 1 95 ? 4.24295 30.29852 -19.65866 1.000 22.44470 95 ASP A O 1
ATOM 718 N N . MET A 1 96 ? 5.10167 28.79023 -21.08268 1.000 21.72449 96 MET A N 1
ATOM 719 C CA . MET A 1 96 ? 6.47511 29.11846 -20.70280 1.000 18.60102 96 MET A CA 1
ATOM 720 C C . MET A 1 96 ? 6.89263 30.49756 -21.20289 1.000 23.86234 96 MET A C 1
ATOM 721 O O . MET A 1 96 ? 7.63563 31.20798 -20.51645 1.000 22.29696 96 MET A O 1
ATOM 726 N N . LYS A 1 97 ? 6.44888 30.90037 -22.39799 1.000 25.03096 97 LYS A N 1
ATOM 727 C CA . LYS A 1 97 ? 6.76694 32.25623 -22.84033 1.000 24.31224 97 LYS A CA 1
ATOM 728 C C . LYS A 1 97 ? 6.11618 33.28407 -21.91738 1.000 23.89888 97 LYS A C 1
ATOM 729 O O . LYS A 1 97 ? 6.72982 34.30549 -21.58177 1.000 24.33708 97 LYS A O 1
ATOM 735 N N . ALA A 1 98 ? 4.89592 33.00322 -21.44910 1.000 21.35704 98 ALA A N 1
ATOM 736 C CA . ALA A 1 98 ? 4.27104 33.87843 -20.45932 1.000 22.73442 98 ALA A CA 1
ATOM 737 C C . ALA A 1 98 ? 5.02763 33.85687 -19.13344 1.000 24.70979 98 ALA A C 1
ATOM 738 O O . ALA A 1 98 ? 5.18885 34.90070 -18.49010 1.000 25.69040 98 ALA A O 1
ATOM 740 N N . LEU A 1 99 ? 5.49271 32.67924 -18.70431 1.000 23.54158 99 LEU A N 1
ATOM 741 C CA . LEU A 1 99 ? 6.27218 32.59515 -17.47202 1.000 24.82379 99 LEU A CA 1
ATOM 742 C C . LEU A 1 99 ? 7.54573 33.42209 -17.57569 1.000 25.11557 99 LEU A C 1
ATOM 743 O O . LEU A 1 99 ? 7.89261 34.16580 -16.65034 1.000 25.30489 99 LEU A O 1
ATOM 748 N N . LYS A 1 100 ? 8.26469 33.29343 -18.69686 1.000 25.92025 100 LYS A N 1
ATOM 749 C CA . LYS A 1 100 ? 9.47223 34.09244 -18.89932 1.000 22.93804 100 LYS A CA 1
ATOM 750 C C . LYS A 1 100 ? 9.15098 35.58073 -18.87697 1.000 26.26707 100 LYS A C 1
ATOM 751 O O . LYS A 1 100 ? 9.87310 36.37305 -18.25910 1.000 26.44174 100 LYS A O 1
ATOM 757 N N . ALA A 1 101 ? 8.06429 35.97691 -19.54184 1.000 23.87096 101 ALA A N 1
ATOM 758 C CA . 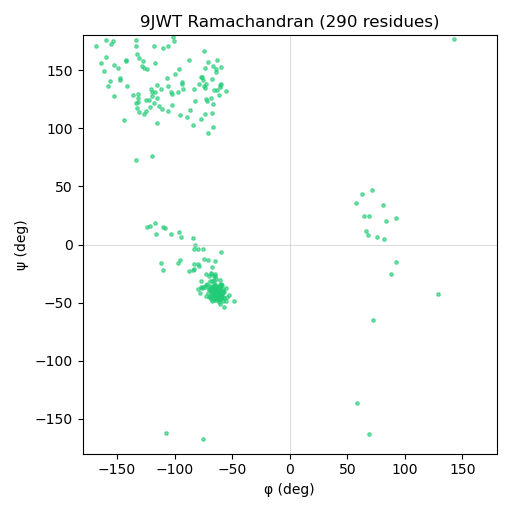ALA A 1 101 ? 7.65589 37.37748 -19.52889 1.000 26.97420 101 ALA A CA 1
ATOM 759 C C . ALA A 1 101 ? 7.35321 37.85329 -18.11366 1.000 26.16478 101 ALA A C 1
ATOM 760 O O . ALA A 1 101 ? 7.61929 39.01030 -17.77008 1.000 32.21148 101 ALA A O 1
ATOM 762 N N . ALA A 1 102 ? 6.79968 36.97625 -17.27681 1.000 27.08948 102 ALA A N 1
ATOM 763 C CA . ALA A 1 102 ? 6.53801 37.29018 -15.87736 1.000 25.10983 102 ALA A CA 1
ATOM 764 C C . ALA A 1 102 ? 7.80014 37.27542 -15.01583 1.000 27.20444 102 ALA A C 1
ATOM 765 O O . ALA A 1 102 ? 7.72591 37.59663 -13.82430 1.000 27.88203 102 ALA A O 1
ATOM 767 N N . GLY A 1 103 ? 8.94735 36.90871 -15.57890 1.000 26.75512 103 GLY A N 1
ATOM 768 C CA . GLY A 1 103 ? 10.19765 36.95464 -14.85028 1.000 27.57484 103 GLY A CA 1
ATOM 769 C C . GLY A 1 103 ? 10.58795 35.67623 -14.14841 1.000 27.88073 103 GLY A C 1
ATOM 770 O O . GLY A 1 103 ? 11.37451 35.72839 -13.19371 1.000 25.49738 103 GLY A O 1
ATOM 771 N N . GLY A 1 104 ? 10.07703 34.52589 -14.59224 1.000 26.44900 104 GLY A N 1
ATOM 772 C CA . GLY A 1 104 ? 10.30476 33.26906 -13.90750 1.000 24.31220 104 GLY A CA 1
ATOM 773 C C . GLY A 1 104 ? 10.68911 32.15895 -14.86558 1.000 21.53543 104 GLY A C 1
ATOM 774 O O . GLY A 1 104 ? 10.70980 32.33119 -16.08935 1.000 21.46333 104 GLY A O 1
ATOM 775 N N . ASN A 1 105 ? 10.99037 31.00458 -14.27448 1.000 19.29214 105 ASN A N 1
ATOM 776 C CA . ASN A 1 105 ? 11.38519 29.81286 -15.01015 1.000 18.09946 105 ASN A CA 1
ATOM 777 C C . ASN A 1 105 ? 11.04324 28.61671 -14.13144 1.000 17.03314 105 ASN A C 1
ATOM 778 O O . ASN A 1 105 ? 10.64581 28.77547 -12.97790 1.000 18.44948 105 ASN A O 1
ATOM 783 N N . VAL A 1 106 ? 11.18473 27.41469 -14.68986 1.000 17.67219 106 VAL A N 1
ATOM 784 C CA . VAL A 1 106 ? 11.10925 26.18704 -13.90704 1.000 16.66611 106 VAL A CA 1
ATOM 785 C C . VAL A 1 106 ? 12.33707 25.33457 -14.20013 1.000 16.90541 106 VAL A C 1
ATOM 786 O O . VAL A 1 106 ? 12.92799 25.41822 -15.28131 1.000 17.26465 106 VAL A O 1
ATOM 790 N N . GLU A 1 107 ? 12.70889 24.49163 -13.22710 1.000 16.04837 107 GLU A N 1
ATOM 791 C CA . GLU A 1 107 ? 13.85902 23.60984 -13.40824 1.000 18.32140 107 GLU A CA 1
ATOM 792 C C . GLU A 1 107 ? 13.60184 22.57859 -14.49562 1.000 17.90559 107 GLU A C 1
ATOM 793 O O . GLU A 1 107 ? 14.52858 22.19291 -15.22570 1.000 15.48827 107 GLU A O 1
ATOM 799 N N . ALA A 1 108 ? 12.35813 22.10459 -14.59889 1.000 15.22029 108 ALA A N 1
ATOM 800 C CA . ALA A 1 108 ? 12.05603 20.95612 -15.43680 1.000 13.99716 108 ALA A CA 1
ATOM 801 C C . ALA A 1 108 ? 10.55601 20.87562 -15.68027 1.000 13.59615 108 ALA A C 1
ATOM 802 O O . ALA A 1 108 ? 9.74855 21.37874 -14.89719 1.000 15.46121 108 ALA A O 1
ATOM 804 N N . PHE A 1 109 ? 10.21218 20.21855 -16.78085 1.000 14.92614 109 PHE A N 1
ATOM 805 C CA . PHE A 1 109 ? 8.84803 19.83497 -17.12428 1.000 13.89494 109 PHE A CA 1
ATOM 806 C C . PHE A 1 109 ? 8.87639 18.33131 -17.35441 1.000 15.31555 109 PHE A C 1
ATOM 807 O O . PHE A 1 109 ? 9.69205 17.83659 -18.14530 1.000 16.75966 109 PHE A O 1
ATOM 815 N N . VAL A 1 110 ? 8.03564 17.60556 -16.62528 1.000 12.78175 110 VAL A N 1
ATOM 816 C CA . VAL A 1 110 ? 7.94170 16.15503 -16.72106 1.000 13.45955 110 VAL A CA 1
ATOM 817 C C . VAL A 1 110 ? 6.55837 15.82745 -17.24126 1.000 15.16619 110 VAL A C 1
ATOM 818 O O . VAL A 1 110 ? 5.56179 16.25191 -16.65032 1.000 14.78024 110 VAL A O 1
ATOM 822 N N . THR A 1 111 ? 6.49185 15.05687 -18.31590 1.000 13.30590 111 THR A N 1
ATOM 823 C CA . THR A 1 111 ? 5.21094 14.86717 -18.98093 1.000 13.38073 111 THR A CA 1
ATOM 824 C C . THR A 1 111 ? 5.26477 13.59991 -19.82489 1.000 16.54905 111 THR A C 1
ATOM 825 O O . THR A 1 111 ? 6.29954 12.94344 -19.94505 1.000 15.53375 111 THR A O 1
ATOM 829 N N . THR A 1 112 ? 4.13667 13.26867 -20.42027 1.000 14.70074 112 THR A N 1
ATOM 830 C CA . THR A 1 112 ? 4.04407 12.23297 -21.43486 1.000 14.36960 112 THR A CA 1
ATOM 831 C C . THR A 1 112 ? 4.11192 12.89118 -22.81087 1.000 14.15533 112 THR A C 1
ATOM 832 O O . THR A 1 112 ? 3.76020 14.06036 -22.96596 1.000 16.25752 112 THR A O 1
ATOM 836 N N . ASP A 1 113 ? 4.62249 12.16330 -23.80163 1.000 14.52468 113 ASP A N 1
ATOM 837 C CA . ASP A 1 113 ? 4.52568 12.65254 -25.17370 1.000 15.91713 113 ASP A CA 1
ATOM 838 C C . ASP A 1 113 ? 3.06883 12.54502 -25.58684 1.000 16.87426 113 ASP A C 1
ATOM 839 O O . ASP A 1 113 ? 2.61177 11.49294 -26.02825 1.000 13.79530 113 ASP A O 1
ATOM 844 N N . ASN A 1 114 ? 2.34586 13.64676 -25.45601 1.000 13.82984 114 ASN A N 1
ATOM 845 C CA . ASN A 1 114 ? 0.90004 13.59557 -25.59437 1.000 13.27574 114 ASN A CA 1
ATOM 846 C C . ASN A 1 114 ? 0.43261 13.67191 -27.03694 1.000 16.21994 114 ASN A C 1
ATOM 847 O O . ASN A 1 114 ? -0.68756 13.23539 -27.33068 1.000 14.00423 114 ASN A O 1
ATOM 852 N N . VAL A 1 115 ? 1.24938 14.20277 -27.94861 1.000 15.19515 115 VAL A N 1
ATOM 853 C CA . VAL A 1 115 ? 0.94567 13.99882 -29.36041 1.000 15.23297 115 VAL A CA 1
ATOM 854 C C . VAL A 1 115 ? 0.96266 12.51142 -29.68074 1.000 16.46927 115 VAL A C 1
ATOM 855 O O . VAL A 1 115 ? 0.06542 11.99817 -30.35776 1.000 16.36230 115 VAL A O 1
ATOM 859 N N . ALA A 1 116 ? 1.97878 11.79455 -29.18705 1.000 16.18967 116 ALA A N 1
ATOM 860 C CA . ALA A 1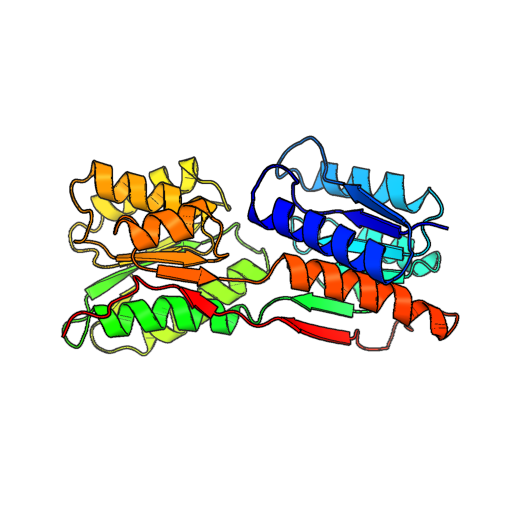 116 ? 2.06950 10.35994 -29.43437 1.000 16.43749 116 ALA A CA 1
ATOM 861 C C . ALA A 1 116 ? 0.89559 9.61645 -28.81400 1.000 16.43657 116 ALA A C 1
ATOM 862 O O . ALA A 1 116 ? 0.41488 8.62514 -29.37560 1.000 17.17273 116 ALA A O 1
ATOM 864 N N . VAL A 1 117 ? 0.43516 10.06777 -27.64505 1.000 13.78763 117 VAL A N 1
ATOM 865 C CA . VAL A 1 117 ? -0.74630 9.46886 -27.01946 1.000 13.80712 117 VAL A CA 1
ATOM 866 C C . VAL A 1 117 ? -1.93828 9.53002 -27.96895 1.000 15.45132 117 VAL A C 1
ATOM 867 O O . VAL A 1 117 ? -2.59320 8.51551 -28.24118 1.000 15.63076 117 VAL A O 1
ATOM 871 N N . GLY A 1 118 ? -2.24901 10.72960 -28.46862 1.000 13.47896 118 GLY A N 1
ATOM 872 C CA . GLY A 1 118 ? -3.35764 10.86431 -29.40373 1.000 15.26795 118 GLY A CA 1
ATOM 873 C C . GLY A 1 118 ? -3.15661 10.04408 -30.66374 1.000 16.00378 118 GLY A C 1
ATOM 874 O O . GLY A 1 118 ? -4.08381 9.38915 -31.14348 1.000 16.32190 118 GLY A O 1
ATOM 875 N N . ALA A 1 119 ? -1.93053 10.04254 -31.19882 1.000 13.98843 119 ALA A N 1
ATOM 876 C CA . ALA A 1 119 ? -1.63643 9.25431 -32.39240 1.000 16.56525 119 ALA A CA 1
ATOM 877 C C . ALA A 1 119 ? -1.83064 7.76093 -32.13858 1.000 16.36966 119 ALA A C 1
ATOM 878 O O . ALA A 1 119 ? -2.32339 7.03597 -33.01343 1.000 17.15378 119 ALA A O 1
ATOM 880 N N . GLN A 1 120 ? -1.46301 7.28705 -30.94330 1.000 15.86814 120 GLN A N 1
ATOM 881 C CA . GLN A 1 120 ? -1.67209 5.88630 -30.58362 1.000 18.93114 120 GLN A CA 1
ATOM 882 C C . GLN A 1 120 ? -3.15028 5.56549 -30.43197 1.000 16.69400 120 GLN A C 1
ATOM 883 O O . GLN A 1 120 ? -3.61110 4.50991 -30.87584 1.000 18.71774 120 GLN A O 1
ATOM 889 N N . GLY A 1 121 ? -3.89538 6.43015 -29.74067 1.000 16.69456 121 GLY A N 1
ATOM 890 C CA . GLY A 1 121 ? -5.31508 6.17622 -29.57302 1.000 16.51587 121 GLY A CA 1
ATOM 891 C C . GLY A 1 121 ? -6.02516 6.13823 -30.90747 1.000 15.83210 121 GLY A C 1
ATOM 892 O O . GLY A 1 121 ? -6.77327 5.20196 -31.20363 1.000 16.44645 121 GLY A O 1
ATOM 893 N N . ALA A 1 122 ? -5.78035 7.15222 -31.73903 1.000 15.56229 122 ALA A N 1
ATOM 894 C CA . ALA A 1 122 ? -6.37794 7.17824 -33.07046 1.000 14.80428 122 ALA A CA 1
ATOM 895 C C . ALA A 1 122 ? -5.84018 6.04855 -33.93515 1.000 15.47905 122 ALA A C 1
ATOM 896 O O . ALA A 1 122 ? -6.57880 5.47284 -34.74447 1.000 17.44025 122 ALA A O 1
ATOM 898 N N . GLY A 1 123 ? -4.55151 5.72168 -33.78623 1.000 15.39175 123 GLY A N 1
ATOM 899 C CA . GLY A 1 123 ? -3.96816 4.68869 -34.62149 1.000 17.17509 123 GLY A CA 1
ATOM 900 C C . GLY A 1 123 ? -4.56504 3.32257 -34.35634 1.000 16.77011 123 GLY A C 1
ATOM 901 O O . GLY A 1 123 ? -4.79765 2.54499 -35.28857 1.000 18.21615 123 GLY A O 1
ATOM 902 N N . TYR A 1 124 ? -4.84928 3.02052 -33.08826 1.000 16.93552 124 TYR A N 1
ATOM 903 C CA . TYR A 1 124 ? -5.47772 1.75105 -32.76793 1.000 17.73793 124 TYR A CA 1
ATOM 904 C C . TYR A 1 124 ? -6.89373 1.69711 -33.31631 1.000 16.97222 124 TYR A C 1
ATOM 905 O O . TYR A 1 124 ? -7.33376 0.65413 -33.80882 1.000 17.91517 124 TYR A O 1
ATOM 914 N N . ILE A 1 125 ? -7.62097 2.81298 -33.23059 1.000 17.25661 125 ILE A N 1
ATOM 915 C CA . ILE A 1 125 ? -8.94159 2.89991 -33.85252 1.000 16.64422 125 ILE A CA 1
ATOM 916 C C . ILE A 1 125 ? -8.84629 2.62435 -35.35014 1.000 17.64712 125 ILE A C 1
ATOM 917 O O . ILE A 1 125 ? -9.60351 1.81689 -35.89744 1.000 16.93338 125 ILE A O 1
ATOM 922 N N . ILE A 1 126 ? -7.90243 3.28379 -36.02966 1.000 18.49239 126 ILE A N 1
ATOM 923 C CA . ILE A 1 126 ? -7.74123 3.10071 -37.47207 1.000 19.04783 126 ILE A CA 1
ATOM 924 C C . ILE A 1 126 ? -7.44565 1.63857 -37.79422 1.000 19.66759 126 ILE A C 1
ATOM 925 O O . ILE A 1 126 ? -8.01009 1.06671 -38.73650 1.000 20.17758 126 ILE A O 1
ATOM 930 N N . GLU A 1 127 ? -6.57127 1.00803 -37.00287 1.000 20.27064 127 GLU A N 1
ATOM 931 C CA . GLU A 1 127 ? -6.26495 -0.40788 -37.19104 1.000 20.55042 127 GLU A CA 1
ATOM 932 C C . GLU A 1 127 ? -7.49562 -1.28472 -36.97231 1.000 23.37888 127 GLU A C 1
ATOM 933 O O . GLU A 1 127 ? -7.75781 -2.21063 -37.75348 1.000 22.01263 127 GLU A O 1
ATOM 939 N N . LYS A 1 128 ? -8.28188 -0.99543 -35.92989 1.000 19.33011 128 LYS A N 1
ATOM 940 C CA . LYS A 1 128 ? -9.43108 -1.84145 -35.62705 1.000 19.99423 128 LYS A CA 1
ATOM 941 C C . LYS A 1 128 ? -10.53791 -1.66067 -36.65743 1.000 21.29890 128 LYS A C 1
ATOM 942 O O . LYS A 1 128 ? -11.25876 -2.61327 -36.97702 1.000 22.74932 128 LYS A O 1
ATOM 948 N N . LEU A 1 129 ? -10.70123 -0.44522 -37.18164 1.000 17.13332 129 LEU A N 1
ATOM 949 C CA . LEU A 1 129 ? -11.73005 -0.23553 -38.19559 1.000 20.78531 129 LEU A CA 1
ATOM 950 C C . LEU A 1 129 ? -11.35537 -0.84260 -39.54136 1.000 20.18255 129 LEU A C 1
ATOM 951 O O . LEU A 1 129 ? -12.25256 -1.16417 -40.33083 1.000 23.35241 129 LEU A O 1
ATOM 956 N N . GLY A 1 130 ? -10.06281 -1.00709 -39.81981 1.000 22.02406 130 GLY A N 1
ATOM 957 C CA . GLY A 1 130 ? -9.65231 -1.61643 -41.07027 1.000 24.07563 130 GLY A CA 1
ATOM 958 C C . GLY A 1 130 ? -9.94983 -0.74098 -42.27759 1.000 25.00243 130 GLY A C 1
ATOM 959 O O . GLY A 1 130 ? -10.23213 0.45912 -42.17451 1.000 20.51119 130 GLY A O 1
ATOM 960 N N . ALA A 1 131 ? -9.92301 -1.39052 -43.44708 1.000 25.29447 131 ALA A N 1
ATOM 961 C CA . ALA A 1 131 ? -9.98989 -0.66292 -44.71078 1.000 25.43186 131 ALA A CA 1
ATOM 962 C C . ALA A 1 131 ? -11.27711 0.13744 -44.84034 1.000 22.56717 131 ALA A C 1
ATOM 963 O O . ALA A 1 131 ? -11.26988 1.24019 -45.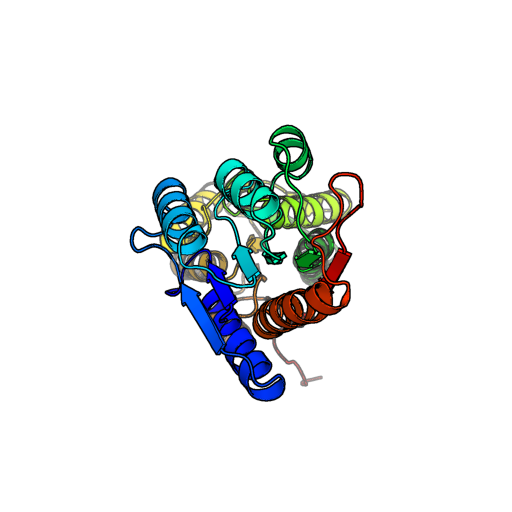39649 1.000 23.03751 131 ALA A O 1
ATOM 965 N N . GLU A 1 132 ? -12.39735 -0.39861 -44.34702 1.000 22.37735 132 GLU A N 1
ATOM 966 C CA . GLU A 1 132 ? -13.65628 0.32036 -44.49805 1.000 25.04002 132 GLU A CA 1
ATOM 967 C C . GLU A 1 132 ? -13.68869 1.60051 -43.67571 1.000 22.80196 132 GLU A C 1
ATOM 968 O O . GLU A 1 132 ? -14.48152 2.49505 -43.98375 1.000 20.48242 132 GLU A O 1
ATOM 974 N N . GLY A 1 133 ? -12.82129 1.72234 -42.67016 1.000 20.31386 133 GLY A N 1
ATOM 975 C CA . GLY A 1 133 ? -12.75290 2.95710 -41.90836 1.000 20.71970 133 GLY A CA 1
ATOM 976 C C . GLY A 1 133 ? -14.09400 3.27379 -41.28410 1.000 18.69242 133 GLY A C 1
ATOM 977 O O . GLY A 1 133 ? -14.78406 2.39516 -40.75896 1.000 19.61767 133 GLY A O 1
ATOM 978 N N . GLY A 1 134 ? -14.48939 4.53898 -41.37469 1.000 17.45767 134 GLY A N 1
ATOM 979 C CA . GLY A 1 134 ? -15.74837 4.97193 -40.80038 1.000 17.92555 134 GLY A CA 1
ATOM 980 C C . GLY A 1 134 ? -15.67648 6.34969 -40.18262 1.000 17.12461 134 GLY A C 1
ATOM 981 O O . GLY A 1 134 ? -14.61125 6.97969 -40.14390 1.000 17.38505 134 GLY A O 1
ATOM 982 N N . GLU A 1 135 ? -16.82105 6.81951 -39.69709 1.000 16.63621 135 GLU A N 1
ATOM 983 C CA . GLU A 1 135 ? -16.88890 8.07585 -38.96546 1.000 16.56837 135 GLU A CA 1
ATOM 984 C C . GLU A 1 135 ? -16.32331 7.90391 -37.56420 1.000 15.81968 135 GLU A C 1
ATOM 985 O O . GLU A 1 135 ? -16.58870 6.91000 -36.88706 1.000 16.08393 135 GLU A O 1
ATOM 991 N N . VAL A 1 136 ? -15.52565 8.88019 -37.13837 1.000 15.25894 136 VAL A N 1
ATOM 992 C CA . VAL A 1 136 ? -14.92150 8.86879 -35.81614 1.000 15.12909 136 VAL A CA 1
ATOM 993 C C . VAL A 1 136 ? -15.12308 10.23223 -35.17839 1.000 14.24038 136 VAL A C 1
ATOM 994 O O . VAL A 1 136 ? -15.41371 11.22580 -35.84437 1.000 15.13790 136 VAL A O 1
ATOM 998 N N . ALA A 1 137 ? -14.92865 10.27836 -33.86805 1.000 12.57110 137 ALA A N 1
ATOM 999 C CA . ALA A 1 137 ? -15.05555 11.52829 -33.14454 1.000 11.81156 137 ALA A CA 1
ATOM 1000 C C . ALA A 1 137 ? -13.98920 11.57288 -32.06969 1.000 14.65527 137 ALA A C 1
ATOM 1001 O O . ALA A 1 137 ? -13.43498 10.54535 -31.67281 1.000 14.38513 137 ALA A O 1
ATOM 1003 N N . ILE A 1 138 ? -13.68536 12.78485 -31.62606 1.000 12.17268 138 ILE A N 1
ATOM 1004 C CA . ILE A 1 138 ? -12.79663 13.00469 -30.49075 1.000 11.92645 138 ILE A CA 1
ATOM 1005 C C . ILE A 1 138 ? -13.57493 13.74725 -29.41932 1.000 13.69381 138 ILE A C 1
ATOM 1006 O O . ILE A 1 138 ? -14.16665 14.79170 -29.70168 1.000 14.94233 138 ILE A O 1
ATOM 1011 N N . ILE A 1 139 ? -13.56553 13.21339 -28.19696 1.000 15.22568 139 ILE A N 1
ATOM 1012 C CA . ILE A 1 139 ? -14.00727 13.93431 -27.00923 1.000 15.01240 139 ILE A CA 1
ATOM 1013 C C . ILE A 1 139 ? -12.77146 14.53284 -26.35697 1.000 14.42549 139 ILE A C 1
ATOM 1014 O O . ILE A 1 139 ? -11.93163 13.81103 -25.81227 1.000 15.81340 139 ILE A O 1
ATOM 1019 N N . GLU A 1 140 ? -12.67858 15.84953 -26.39280 1.000 15.57835 140 GLU A N 1
ATOM 1020 C CA . GLU A 1 140 ? -11.50606 16.57320 -25.94338 1.000 13.96146 140 GLU A CA 1
ATOM 1021 C C . GLU A 1 140 ? -11.58358 16.86840 -24.44914 1.000 17.28272 140 GLU A C 1
ATOM 1022 O O . GLU A 1 140 ? -12.65294 16.86248 -23.83996 1.000 15.71113 140 GLU A O 1
ATOM 1028 N N . GLY A 1 141 ? -10.42057 17.11566 -23.85460 1.000 15.36584 141 GLY A N 1
ATOM 1029 C CA . GLY A 1 141 ? -10.38430 17.71143 -22.54276 1.000 16.11395 141 GLY A CA 1
ATOM 1030 C C . GLY A 1 141 ? -10.71199 19.19086 -22.63990 1.000 18.73512 141 GLY A C 1
ATOM 1031 O O . GLY A 1 141 ? -11.17780 19.69395 -23.66502 1.000 20.26746 141 GLY A O 1
ATOM 1032 N N . GLU A 1 142 ? -10.45663 19.90347 -21.54279 1.000 18.28902 142 GLU A N 1
ATOM 1033 C CA . GLU A 1 142 ? -10.75981 21.32724 -21.52225 1.000 18.75948 142 GLU A CA 1
ATOM 1034 C C . GLU A 1 142 ? -9.92666 22.06493 -22.56014 1.000 19.48301 142 GLU A C 1
ATOM 1035 O O . GLU A 1 142 ? -8.71583 21.84250 -22.68079 1.000 19.46527 142 GLU A O 1
ATOM 1041 N N . ALA A 1 143 ? -10.59333 22.91979 -23.33240 1.000 19.18958 143 ALA A N 1
ATOM 1042 C CA . ALA A 1 143 ? -9.92746 23.67436 -24.38362 1.000 22.08508 143 ALA A CA 1
ATOM 1043 C C . ALA A 1 143 ? -8.75456 24.45959 -23.81795 1.000 23.44624 143 ALA A C 1
ATOM 1044 O O . ALA A 1 143 ? -8.87648 25.12776 -22.78452 1.000 22.96398 143 ALA A O 1
ATOM 1046 N N . GLY A 1 144 ? -7.60626 24.35248 -24.48513 1.000 22.21753 144 GLY A N 1
ATOM 1047 C CA . GLY A 1 144 ? -6.43469 25.10141 -24.11124 1.000 23.15933 144 GLY A CA 1
ATOM 1048 C C . GLY A 1 144 ? -5.49007 24.40375 -23.15328 1.000 22.00418 144 GLY A C 1
ATOM 1049 O O . GLY A 1 144 ? -4.35618 24.86480 -22.99677 1.000 22.64785 144 GLY A O 1
ATOM 1050 N N . ASN A 1 145 ? -5.91809 23.32602 -22.48865 1.000 20.44175 145 ASN A N 1
ATOM 1051 C CA . ASN A 1 145 ? -4.98407 22.56853 -21.65644 1.000 18.72473 145 ASN A CA 1
ATOM 1052 C C . ASN A 1 145 ? -3.98258 21.88541 -22.57606 1.000 17.62327 145 ASN A C 1
ATOM 1053 O O . ASN A 1 145 ? -4.37310 21.14400 -23.47981 1.000 17.21203 145 ASN A O 1
ATOM 1058 N N . ALA A 1 146 ? -2.68813 22.11036 -22.32990 1.000 16.88089 146 ALA A N 1
ATOM 1059 C CA . ALA A 1 146 ? -1.67550 21.73807 -23.31374 1.000 18.48479 146 ALA A CA 1
ATOM 1060 C C . ALA A 1 146 ? -1.64679 20.23520 -23.56757 1.000 17.33920 146 ALA A C 1
ATOM 1061 O O . ALA A 1 146 ? -1.52523 19.79666 -24.71670 1.000 18.10506 146 ALA A O 1
ATOM 1063 N N . ALA A 1 147 ? -1.71742 19.42421 -22.51120 1.000 16.89517 147 ALA A N 1
ATOM 1064 C CA . ALA A 1 147 ? -1.63245 17.98035 -22.71306 1.000 15.65668 147 ALA A CA 1
ATOM 1065 C C . ALA A 1 147 ? -2.81419 17.48525 -23.53251 1.000 17.14218 147 ALA A C 1
ATOM 1066 O O . ALA A 1 147 ? -2.64960 16.70599 -24.47690 1.000 15.49668 147 ALA A O 1
ATOM 1068 N N . GLY A 1 148 ? -4.01954 17.93157 -23.17675 1.000 16.83095 148 GLY A N 1
ATOM 1069 C CA . GLY A 1 148 ? -5.18763 17.55444 -23.94639 1.000 15.49944 148 GLY A CA 1
ATOM 1070 C C . GLY A 1 148 ? -5.10797 18.02150 -25.38784 1.000 14.98493 148 GLY A C 1
ATOM 1071 O O . GLY A 1 148 ? -5.45890 17.28087 -26.30956 1.000 16.82278 148 GLY A O 1
ATOM 1072 N N . GLU A 1 149 ? -4.65645 19.26192 -25.59918 1.000 16.79806 149 GLU A N 1
ATOM 1073 C CA . GLU A 1 149 ? -4.55407 19.79134 -26.95589 1.000 17.85124 149 GLU A CA 1
ATOM 1074 C C . GLU A 1 149 ? -3.60959 18.95206 -27.79794 1.000 17.17545 149 GLU A C 1
ATOM 1075 O O . GLU A 1 149 ? -3.86803 18.71124 -28.98191 1.000 14.76790 149 GLU A O 1
ATOM 1081 N N . ALA A 1 150 ? -2.51073 18.50069 -27.19836 1.000 17.51179 150 ALA A N 1
ATOM 1082 C CA . ALA A 1 150 ? -1.57278 17.64427 -27.90754 1.000 18.17993 150 ALA A CA 1
ATOM 1083 C C . ALA A 1 150 ? -2.20864 16.31445 -28.28961 1.000 14.38306 150 ALA A C 1
ATOM 1084 O O . ALA A 1 150 ? -1.96455 15.79662 -29.38172 1.000 14.96093 150 ALA A O 1
ATOM 1086 N N . ARG A 1 151 ? -3.00936 15.73025 -27.39510 1.000 14.63673 151 ARG A N 1
ATOM 1087 C CA . ARG A 1 151 ? -3.69152 14.48755 -27.74168 1.000 14.66327 151 ARG A CA 1
ATOM 1088 C C . ARG A 1 151 ? -4.65777 14.70435 -28.89246 1.000 15.52866 151 ARG A C 1
ATOM 1089 O O . ARG A 1 151 ? -4.71073 13.90162 -29.83014 1.000 15.87679 151 ARG A O 1
ATOM 1097 N N . THR A 1 152 ? -5.42711 15.78953 -28.83664 1.000 13.40899 152 THR A N 1
ATOM 1098 C CA . THR A 1 152 ? -6.36286 16.07935 -29.91688 1.000 13.99696 152 THR A CA 1
ATOM 1099 C C . THR A 1 152 ? -5.63334 16.25199 -31.23803 1.000 15.19610 152 THR A C 1
ATOM 1100 O O . THR A 1 152 ? -6.08296 15.74535 -32.27258 1.000 15.41283 152 THR A O 1
ATOM 1104 N N . LYS A 1 153 ? -4.48456 16.93292 -31.21295 1.000 15.12752 153 LYS A N 1
ATOM 1105 C CA . LYS A 1 153 ? -3.70961 17.12180 -32.43428 1.000 15.56771 153 LYS A CA 1
ATOM 1106 C C . LYS A 1 153 ? -3.20437 15.79201 -32.97502 1.000 17.69066 153 LYS A C 1
ATOM 1107 O O . LYS A 1 153 ? -3.32853 15.50749 -34.17436 1.000 18.30560 153 LYS A O 1
ATOM 1113 N N . GLY A 1 154 ? -2.61622 14.96869 -32.10299 1.000 15.25348 154 GLY A N 1
ATOM 1114 C CA . GLY A 1 154 ? -2.06934 13.69816 -32.54938 1.000 16.07139 154 GLY A CA 1
ATOM 1115 C C . GLY A 1 154 ? -3.13386 12.77399 -33.10279 1.000 15.15367 154 GLY A C 1
ATOM 1116 O O . GLY A 1 154 ? -2.92743 12.10594 -34.11916 1.000 17.11066 154 GLY A O 1
ATOM 1117 N N . ALA A 1 155 ? -4.29674 12.73503 -32.45209 1.000 13.82130 155 ALA A N 1
ATOM 1118 C CA . ALA A 1 155 ? -5.40101 11.92893 -32.96022 1.000 14.79296 155 ALA A CA 1
ATOM 1119 C C . ALA A 1 155 ? -5.96178 12.51119 -34.25320 1.000 15.09492 155 ALA A C 1
ATOM 1120 O O . ALA A 1 155 ? -6.23462 11.76876 -35.20798 1.000 15.69310 155 ALA A O 1
ATOM 1122 N N . THR A 1 156 ? -6.14661 13.83625 -34.29941 1.000 14.34587 156 THR A N 1
ATOM 1123 C CA . THR A 1 156 ? -6.73127 14.45506 -35.48358 1.000 15.72697 156 THR A CA 1
ATOM 1124 C C . THR A 1 156 ? -5.84596 14.24735 -36.70042 1.000 17.59122 156 THR A C 1
ATOM 1125 O O . THR A 1 156 ? -6.33868 13.92832 -37.79055 1.000 19.15052 156 THR A O 1
ATOM 1129 N N . ASP A 1 157 ? -4.53260 14.40660 -36.52363 1.000 17.72079 157 ASP A N 1
ATOM 1130 C CA . ASP A 1 157 ? -3.60091 14.23027 -37.63183 1.000 16.00413 157 ASP A CA 1
ATOM 1131 C C . ASP A 1 157 ? -3.62206 12.79593 -38.14347 1.000 18.25653 157 ASP A C 1
ATOM 1132 O O . ASP A 1 157 ? -3.63573 12.56561 -39.36011 1.000 20.17165 157 ASP A O 1
ATOM 1137 N N . ALA A 1 158 ? -3.65346 11.81778 -37.23180 1.000 16.51786 158 ALA A N 1
ATOM 1138 C CA . ALA A 1 158 ? -3.69629 10.41511 -37.63848 1.000 18.32249 158 ALA A CA 1
ATOM 1139 C C . ALA A 1 158 ? -4.98094 10.10311 -38.39504 1.000 20.20952 158 ALA A C 1
ATOM 1140 O O . ALA A 1 158 ? -4.96047 9.43669 -39.44017 1.000 18.94789 158 ALA A O 1
ATOM 1142 N N . PHE A 1 159 ? -6.11495 10.57661 -37.87540 1.000 16.73548 159 PHE A N 1
ATOM 1143 C CA . PHE A 1 159 ? -7.39201 10.34553 -38.54049 1.000 18.46062 159 PHE A CA 1
ATOM 1144 C C . PHE A 1 159 ? -7.41397 10.99151 -39.91925 1.000 20.88102 159 PHE A C 1
ATOM 1145 O O . PHE A 1 159 ? -7.94988 10.41634 -40.87445 1.000 20.58255 159 PHE A O 1
ATOM 1153 N N . ASP A 1 160 ? -6.84973 12.19902 -40.03215 1.000 18.87001 160 ASP A N 1
ATOM 1154 C CA . ASP A 1 160 ? -6.88447 12.93458 -41.29528 1.000 23.26475 160 ASP A CA 1
ATOM 1155 C C . ASP A 1 160 ? -6.14579 12.18296 -42.39526 1.000 21.49034 160 ASP A C 1
ATOM 1156 O O . ASP A 1 160 ? -6.58985 12.16081 -43.55002 1.000 23.37228 160 ASP A O 1
ATOM 1161 N N . LYS A 1 161 ? -5.02929 11.54650 -42.05215 1.000 18.86653 161 LYS A N 1
ATOM 1162 C CA . LYS A 1 161 ? -4.21581 10.85152 -43.04419 1.000 22.98471 161 LYS A CA 1
ATOM 1163 C C . LYS A 1 161 ? -4.77366 9.48424 -43.41613 1.000 25.42745 161 LYS A C 1
ATOM 1164 O O . LYS A 1 161 ? -4.38515 8.93253 -44.45219 1.000 22.87634 161 LYS A O 1
ATOM 1170 N N . ALA A 1 162 ? -5.67292 8.93338 -42.60505 1.000 20.68740 162 ALA A N 1
ATOM 1171 C CA . ALA A 1 162 ? -6.12014 7.55936 -42.77299 1.000 20.45778 162 ALA A CA 1
ATOM 1172 C C . ALA A 1 162 ? -7.22457 7.45244 -43.81508 1.000 21.21950 162 ALA A C 1
ATOM 1173 O O . ALA A 1 162 ? -8.20624 8.20623 -43.78353 1.000 20.60205 162 ALA A O 1
ATOM 1175 N N . SER A 1 163 ? -7.07587 6.47384 -44.70350 1.000 19.18522 163 SER A N 1
ATOM 1176 C CA . SER A 1 163 ? -8.06839 6.19607 -45.73131 1.000 20.56741 163 SER A CA 1
ATOM 1177 C C . SER A 1 163 ? -9.41186 5.83174 -45.11591 1.000 19.39596 163 SER A C 1
ATOM 1178 O O . SER A 1 163 ? -9.48319 5.03523 -44.17918 1.000 19.65914 163 SER A O 1
ATOM 1181 N N . ASN A 1 164 ? -10.48289 6.41096 -45.65908 1.000 20.35585 164 ASN A N 1
ATOM 1182 C CA . ASN A 1 164 ? -11.86126 6.08678 -45.29580 1.000 20.69870 164 ASN A CA 1
ATOM 1183 C C . ASN A 1 164 ? -12.22072 6.46912 -43.86823 1.000 17.88774 164 ASN A C 1
ATOM 1184 O O . ASN A 1 164 ? -13.28458 6.04901 -43.37420 1.000 19.55583 164 ASN A O 1
ATOM 1189 N N . ILE A 1 165 ? -11.37996 7.24407 -43.18180 1.000 18.82655 165 ILE A N 1
ATOM 1190 C CA . ILE A 1 165 ? -11.69936 7.75671 -41.85330 1.000 16.98769 165 ILE A CA 1
ATOM 1191 C C . ILE A 1 165 ? -12.22997 9.17175 -42.01071 1.000 17.75990 165 ILE A C 1
ATOM 1192 O O . ILE A 1 165 ? -11.64216 9.98919 -42.72562 1.000 17.50764 165 ILE A O 1
ATOM 1197 N N . LYS A 1 166 ? -13.35733 9.46122 -41.36912 1.000 16.07793 166 LYS A N 1
ATOM 1198 C CA . LYS A 1 166 ? -13.94116 10.79657 -41.39816 1.000 17.36632 166 LYS A CA 1
ATOM 1199 C C . LYS A 1 166 ? -14.15585 11.24161 -39.96041 1.000 14.77113 166 LYS A C 1
ATOM 1200 O O . LYS A 1 166 ? -14.99630 10.67985 -39.25518 1.000 16.28868 166 LYS A O 1
ATOM 1206 N N . LEU A 1 167 ? -13.39855 12.24287 -39.52931 1.000 17.27547 167 LEU A N 1
ATOM 1207 C CA . LEU A 1 167 ? -13.59708 12.83930 -38.21593 1.000 17.35639 167 LEU A CA 1
ATOM 1208 C C . LEU A 1 167 ? -14.80732 13.75989 -38.29355 1.000 18.94769 167 LEU A C 1
ATOM 1209 O O . LEU A 1 167 ? -14.73587 14.82990 -38.90546 1.000 17.57093 167 LEU A O 1
ATOM 1214 N N . VAL A 1 168 ? -15.92098 13.34629 -37.68641 1.000 16.43312 168 VAL A N 1
ATOM 1215 C CA . VAL A 1 168 ? -17.17275 14.09456 -37.81216 1.000 17.20567 168 VAL A CA 1
ATOM 1216 C C . VAL A 1 168 ? -17.43037 15.03518 -36.64293 1.000 20.02497 168 VAL A C 1
ATOM 1217 O O . VAL A 1 168 ? -18.28021 15.93089 -36.76469 1.000 19.27832 168 VAL A O 1
ATOM 1221 N N . ALA A 1 169 ? -16.72533 14.87289 -35.52677 1.000 17.47512 169 ALA A N 1
ATOM 1222 C CA . ALA A 1 169 ? -16.95734 15.72739 -34.37431 1.000 17.57214 169 ALA A CA 1
ATOM 1223 C C . ALA A 1 169 ? -15.69469 15.74747 -33.53101 1.000 16.94939 169 ALA A C 1
ATOM 1224 O O . ALA A 1 169 ? -15.02489 14.72642 -33.39528 1.000 16.10303 169 ALA A O 1
ATOM 1226 N N . SER A 1 170 ? -15.36682 16.92082 -32.99789 1.000 16.38839 170 SER A N 1
ATOM 1227 C CA . SER A 1 170 ? -14.25408 17.08588 -32.06422 1.000 18.65785 170 SER A CA 1
ATOM 1228 C C . SER A 1 170 ? -14.69824 18.13169 -31.05027 1.000 17.19185 170 SER A C 1
ATOM 1229 O O . SER A 1 170 ? -14.77770 19.32337 -31.37059 1.000 19.22231 170 SER A O 1
ATOM 1232 N N . GLN A 1 171 ? -14.99716 17.68334 -29.83425 1.000 16.14779 171 GLN A N 1
ATOM 1233 C CA . GLN A 1 171 ? -15.76344 18.46549 -28.88236 1.000 20.07882 171 GLN A CA 1
ATOM 1234 C C . GLN A 1 171 ? -15.22554 18.27979 -27.47553 1.000 15.91965 171 GLN A C 1
ATOM 1235 O O . GLN A 1 171 ? -14.98066 17.14318 -27.06042 1.000 16.03014 171 GLN A O 1
ATOM 1241 N N . PRO A 1 172 ? -15.09793 19.36238 -26.71469 1.000 16.44625 172 PRO A N 1
ATOM 1242 C CA . PRO A 1 172 ? -14.63803 19.24024 -25.32441 1.000 17.33862 172 PRO A CA 1
ATOM 1243 C C . PRO A 1 172 ? -15.70295 18.69647 -24.39100 1.000 18.19450 172 PRO A C 1
ATOM 1244 O O . PRO A 1 172 ? -16.88039 19.04677 -24.48258 1.000 16.78600 172 PRO A O 1
ATOM 1248 N N . ALA A 1 173 ? -15.26557 17.86159 -23.45240 1.000 14.90752 173 ALA A N 1
ATOM 1249 C CA . ALA A 1 173 ? -16.07225 17.52285 -22.29036 1.000 13.58967 173 ALA A CA 1
ATOM 1250 C C . ALA A 1 173 ? -15.32820 17.82139 -20.99861 1.000 13.13470 173 ALA A C 1
ATOM 1251 O O . ALA A 1 173 ? -15.72372 17.32982 -19.93663 1.000 14.99405 173 ALA A O 1
ATOM 1253 N N . ASP A 1 174 ? -14.24650 18.59238 -21.08070 1.000 13.59093 174 ASP A N 1
ATOM 1254 C CA . ASP A 1 174 ? -13.66273 19.27520 -19.92338 1.000 17.05945 174 ASP A CA 1
ATOM 1255 C C . ASP A 1 174 ? -13.28379 18.31007 -18.80663 1.000 17.56949 174 ASP A C 1
ATOM 1256 O O . ASP A 1 174 ? -13.42823 18.62491 -17.62118 1.000 14.98437 174 ASP A O 1
ATOM 1261 N N . TRP A 1 175 ? -12.81713 17.12420 -19.19019 1.000 15.06476 175 TRP A N 1
ATOM 1262 C CA . TRP A 1 175 ? -12.30691 16.11317 -18.26470 1.000 15.45704 175 TRP A CA 1
ATOM 1263 C C . TRP A 1 175 ? -13.37907 15.59578 -17.32117 1.000 15.59357 175 TRP A C 1
ATOM 1264 O O . TRP A 1 175 ? -13.07212 15.10396 -16.22971 1.000 17.15287 175 TRP A O 1
ATOM 1275 N N . ASP A 1 176 ? -14.64249 15.69205 -17.71732 1.000 13.06593 176 ASP A N 1
ATOM 1276 C CA . ASP A 1 176 ? -15.75339 15.41751 -16.81449 1.000 16.33241 176 ASP A CA 1
ATOM 1277 C C . ASP A 1 176 ? -16.54363 14.22464 -17.33246 1.000 15.77698 176 ASP A C 1
ATOM 1278 O O . ASP A 1 176 ? -16.86662 14.16204 -18.51903 1.000 15.08520 176 ASP A O 1
ATOM 1283 N N . ARG A 1 177 ? -16.82296 13.26842 -16.44649 1.000 15.20787 177 ARG A N 1
ATOM 1284 C CA . ARG A 1 177 ? -17.45087 12.02343 -16.87564 1.000 15.66113 177 ARG A CA 1
ATOM 1285 C C . ARG A 1 177 ? -18.88548 12.26074 -17.33985 1.000 15.59948 177 ARG A C 1
ATOM 1286 O O . ARG A 1 177 ? -19.29400 11.77750 -18.40615 1.000 15.50724 177 ARG A O 1
ATOM 1294 N N . ALA A 1 178 ? -19.66231 13.00693 -16.55224 1.000 15.54046 178 ALA A N 1
ATOM 1295 C CA . ALA A 1 178 ? -21.04777 13.29130 -16.92685 1.000 15.75234 178 ALA A CA 1
ATOM 1296 C C . ALA A 1 178 ? -21.11040 14.09258 -18.21557 1.000 18.74553 178 ALA A C 1
ATOM 1297 O O . ALA A 1 178 ? -21.91537 13.79578 -19.10488 1.000 16.54480 178 ALA A O 1
ATOM 1299 N N . LYS A 1 179 ? -20.25776 15.11115 -18.33771 1.000 17.56217 179 LYS A N 1
ATOM 1300 C CA . LYS A 1 179 ? -20.26504 15.92384 -19.54132 1.000 16.17738 179 LYS A CA 1
ATOM 1301 C C . LYS A 1 179 ? -19.84164 15.10694 -20.75418 1.000 17.24899 179 LYS A C 1
ATOM 1302 O O . LYS A 1 179 ? -20.36539 15.31786 -21.85574 1.000 15.99550 179 LYS A O 1
ATOM 1308 N N . ALA A 1 180 ? -18.91707 14.16106 -20.56990 1.000 15.29981 180 ALA A N 1
ATOM 1309 C CA . ALA A 1 180 ? -18.51855 13.30551 -21.68436 1.000 13.43110 180 ALA A CA 1
ATOM 1310 C C . ALA A 1 180 ? -19.64768 12.36934 -22.09412 1.000 16.99701 180 ALA A C 1
ATOM 1311 O O . ALA A 1 180 ? -19.82880 12.08895 -23.28438 1.000 14.63688 180 ALA A O 1
ATOM 1313 N N . LYS A 1 181 ? -20.42069 11.87828 -21.12354 1.000 13.77120 181 LYS A N 1
ATOM 1314 C CA . LYS A 1 181 ? -21.59928 11.08664 -21.45742 1.000 16.26005 181 LYS A CA 1
ATOM 1315 C C . LYS A 1 181 ? -22.59676 11.92030 -22.24384 1.000 16.38015 181 LYS A C 1
ATOM 1316 O O . LYS A 1 181 ? -23.19845 11.43584 -23.20909 1.000 16.18249 181 LYS A O 1
ATOM 1322 N N . GLN A 1 182 ? -22.76070 13.18563 -21.85042 1.000 16.78463 182 GLN A N 1
ATOM 1323 C CA . GLN A 1 182 ? -23.67099 14.09120 -22.54129 1.000 15.82469 182 GLN A CA 1
ATOM 1324 C C . GLN A 1 182 ? -23.20086 14.37076 -23.96252 1.000 16.30571 182 GLN A C 1
ATOM 1325 O O . GLN A 1 182 ? -23.99465 14.33831 -24.90917 1.000 17.81480 182 GLN A O 1
ATOM 1331 N N . VAL A 1 183 ? -21.91113 14.66845 -24.12700 1.000 14.39577 183 VAL A N 1
ATOM 1332 C CA . VAL A 1 183 ? -21.37547 14.96059 -25.45042 1.000 14.24146 183 VAL A CA 1
ATOM 1333 C C . VAL A 1 183 ? -21.44512 13.72395 -26.33799 1.000 15.25398 183 VAL A C 1
ATOM 1334 O O . VAL A 1 183 ? -21.83804 13.80939 -27.50815 1.000 17.13305 183 VAL A O 1
ATOM 1338 N N . ALA A 1 184 ? -21.12209 12.54602 -25.78403 1.000 14.06423 184 ALA A N 1
ATOM 1339 C CA . ALA A 1 184 ? -21.18437 11.32083 -26.57855 1.000 14.93458 184 ALA A CA 1
ATOM 1340 C C . ALA A 1 184 ? -22.61706 11.00217 -26.99052 1.000 15.90247 184 ALA A C 1
ATOM 1341 O O . ALA A 1 184 ? -22.86407 10.55713 -28.11863 1.000 16.39882 184 ALA A O 1
ATOM 1343 N N . THR A 1 185 ? -23.56898 11.20256 -26.07887 1.000 14.74297 185 THR A N 1
ATOM 1344 C CA . THR A 1 185 ? -24.97370 11.00731 -26.43067 1.000 13.66938 185 THR A CA 1
ATOM 1345 C C . THR A 1 185 ? -25.36361 11.89555 -27.60772 1.000 17.95555 185 THR A C 1
ATOM 1346 O O . THR A 1 185 ? -26.06996 11.45841 -28.52426 1.000 17.18229 185 THR A O 1
ATOM 1350 N N . ASP A 1 186 ? -24.88693 13.14031 -27.61054 1.000 15.64585 186 ASP A N 1
ATOM 1351 C CA . ASP A 1 186 ? -25.20436 14.05397 -28.69899 1.000 18.57554 186 ASP A CA 1
ATOM 1352 C C . ASP A 1 186 ? -24.53507 13.61883 -29.99760 1.000 19.07710 186 ASP A C 1
ATOM 1353 O O . ASP A 1 186 ? -25.14358 13.68393 -31.07759 1.000 17.40514 186 ASP A O 1
ATOM 1358 N N . ILE A 1 187 ? -23.28881 13.15960 -29.91114 1.000 16.71036 187 ILE A N 1
ATOM 1359 C CA . ILE A 1 187 ? -22.58799 12.69356 -31.10361 1.000 16.52371 187 ILE A CA 1
ATOM 1360 C C . ILE A 1 187 ? -23.27574 11.46283 -31.67104 1.000 18.52944 187 ILE A C 1
ATOM 1361 O O . ILE A 1 187 ? -23.47644 11.34914 -32.88891 1.000 18.85511 187 ILE A O 1
ATOM 1366 N N . LEU A 1 188 ? -23.67283 10.53860 -30.79704 1.000 16.59737 188 LEU A N 1
ATOM 1367 C CA . LEU A 1 188 ? -24.37583 9.34195 -31.24341 1.000 18.55269 188 LEU A CA 1
ATOM 1368 C C . LEU A 1 188 ? -25.69961 9.70236 -31.90819 1.000 20.84042 188 LEU A C 1
ATOM 1369 O O . LEU A 1 188 ? -26.09841 9.08126 -32.90247 1.000 23.27026 188 LEU A O 1
ATOM 1374 N N . ALA A 1 189 ? -26.38532 10.71552 -31.38311 1.000 16.51879 189 ALA A N 1
ATOM 1375 C CA . ALA A 1 189 ? -27.65486 11.13631 -31.97141 1.000 18.34366 189 ALA A CA 1
ATOM 1376 C C . ALA A 1 189 ? -27.45043 11.74700 -33.35207 1.000 21.02753 189 ALA A C 1
ATOM 1377 O O . ALA A 1 189 ? -28.19559 11.44216 -34.29131 1.000 23.86495 189 ALA A O 1
ATOM 1379 N N . LYS A 1 190 ? -26.44842 12.60899 -33.49822 1.000 19.66173 190 LYS A N 1
ATOM 1380 C CA . LYS A 1 190 ? -26.26818 13.31580 -34.75457 1.000 19.42891 190 LYS A CA 1
ATOM 1381 C C . LYS A 1 190 ? -25.50908 12.49582 -35.77885 1.000 21.78363 190 LYS A C 1
ATOM 1382 O O . LYS A 1 190 ? -25.55498 12.82148 -36.96948 1.000 23.02488 190 LYS A O 1
ATOM 1388 N N . HIS A 1 191 ? -24.82015 11.44087 -35.34786 1.000 19.69036 191 HIS A N 1
ATOM 1389 C CA . HIS A 1 191 ? -23.97985 10.63078 -36.22451 1.000 19.42057 191 HIS A CA 1
ATOM 1390 C C . HIS A 1 191 ? -24.25726 9.16032 -35.96158 1.000 21.14574 191 HIS A C 1
ATOM 1391 O O . HIS A 1 191 ? -23.44117 8.45394 -35.36119 1.000 19.16824 191 HIS A O 1
ATOM 1398 N N . PRO A 1 192 ? -25.41129 8.66000 -36.40359 1.000 19.97664 192 PRO A N 1
ATOM 1399 C CA . PRO A 1 192 ? -25.78884 7.28287 -36.06059 1.000 22.79523 192 PRO A CA 1
ATOM 1400 C C . PRO A 1 192 ? -24.86323 6.24398 -36.65473 1.000 22.21938 192 PRO A C 1
ATOM 1401 O O . PRO A 1 192 ? -24.89405 5.09132 -36.20377 1.000 27.37530 192 PRO A O 1
ATOM 1405 N N . ASN A 1 193 ? -24.01695 6.61930 -37.61295 1.000 21.23943 193 ASN A N 1
ATOM 1406 C CA . ASN A 1 193 ? -23.04639 5.71277 -38.20314 1.000 21.89133 193 ASN A CA 1
ATOM 1407 C C . ASN A 1 193 ? -21.67142 5.81973 -37.56028 1.000 19.99887 193 ASN A C 1
ATOM 1408 O O . ASN A 1 193 ? -20.71202 5.25611 -38.09629 1.000 21.54132 193 ASN A O 1
ATOM 1413 N N . ILE A 1 194 ? -21.55225 6.52456 -36.43033 1.000 19.10524 194 ILE A N 1
ATOM 1414 C CA . ILE A 1 194 ? -20.24099 6.71330 -35.81246 1.000 17.82050 194 ILE A CA 1
ATOM 1415 C C . ILE A 1 194 ? -19.65598 5.35382 -35.45853 1.000 18.96465 194 ILE A C 1
ATOM 1416 O O . ILE A 1 194 ? -20.35878 4.46010 -34.97225 1.000 17.77137 194 ILE A O 1
ATOM 1421 N N . LYS A 1 195 ? -18.35986 5.18028 -35.71920 1.000 14.84177 195 LYS A N 1
ATOM 1422 C CA . LYS A 1 195 ? -17.72140 3.89276 -35.50867 1.000 16.75004 195 LYS A CA 1
ATOM 1423 C C . LYS A 1 195 ? -16.74590 3.89083 -34.34884 1.000 18.01497 195 LYS A C 1
ATOM 1424 O O . LYS A 1 195 ? -16.42893 2.81271 -33.83957 1.000 16.44203 195 LYS A O 1
ATOM 1430 N N . ALA A 1 196 ? -16.24338 5.05656 -33.94720 1.000 15.69239 196 ALA A N 1
ATOM 1431 C CA . ALA A 1 196 ? -15.23270 5.10100 -32.90284 1.000 14.08042 196 ALA A CA 1
ATOM 1432 C C . ALA A 1 196 ? -15.14648 6.49592 -32.30605 1.000 13.61492 196 ALA A C 1
ATOM 1433 O O . ALA A 1 196 ? -15.34408 7.50255 -32.99065 1.000 13.58664 196 ALA A O 1
ATOM 1435 N N . ILE A 1 197 ? -14.78623 6.54458 -31.03242 1.000 13.56399 197 ILE A N 1
ATOM 1436 C CA . ILE A 1 197 ? -14.58275 7.80639 -30.33451 1.000 13.22023 197 ILE A CA 1
ATOM 1437 C C . ILE A 1 197 ? -13.27485 7.70595 -29.56975 1.000 14.29629 197 ILE A C 1
ATOM 1438 O O . ILE A 1 197 ? -13.10612 6.80495 -28.74199 1.000 15.89797 197 ILE A O 1
ATOM 1443 N N . TYR A 1 198 ? -12.34340 8.60889 -29.85543 1.000 14.82023 198 TYR A N 1
ATOM 1444 C CA . TYR A 1 198 ? -11.16228 8.73733 -29.01697 1.000 14.26171 198 TYR A CA 1
ATOM 1445 C C . TYR A 1 198 ? -11.43348 9.79552 -27.95010 1.000 13.14540 198 TYR A C 1
ATOM 1446 O O . TYR A 1 198 ? -11.93083 10.87971 -28.25828 1.000 14.63573 198 TYR A O 1
ATOM 1455 N N . CYS A 1 199 ? -11.08545 9.49079 -26.70055 1.000 14.99006 199 CYS A N 1
ATOM 1456 C CA . CYS A 1 199 ? -11.34798 10.38162 -25.57601 1.000 12.10040 199 CYS A CA 1
ATOM 1457 C C . CYS A 1 199 ? -10.03418 10.75706 -24.91143 1.000 12.98423 199 CYS A C 1
ATOM 1458 O O . CYS A 1 199 ? -9.20896 9.88114 -24.63330 1.000 15.61232 199 CYS A O 1
ATOM 1461 N N . ALA A 1 200 ? -9.86267 12.04918 -24.62654 1.000 13.39840 200 ALA A N 1
ATOM 1462 C CA . ALA A 1 200 ? -8.56448 12.53290 -24.16973 1.000 14.10975 200 ALA A CA 1
ATOM 1463 C C . ALA A 1 200 ? -8.21197 12.08225 -22.75481 1.000 14.98939 200 ALA A C 1
ATOM 1464 O O . ALA A 1 200 ? -7.04813 12.21841 -22.36029 1.000 15.40682 200 ALA A O 1
ATOM 1466 N N . ASN A 1 201 ? -9.15706 11.55380 -21.97681 1.000 15.57112 201 ASN A N 1
ATOM 1467 C CA . ASN A 1 201 ? -8.77205 10.82874 -20.77211 1.000 14.05868 201 ASN A CA 1
ATOM 1468 C C . ASN A 1 201 ? -9.85450 9.81283 -20.42929 1.000 16.16921 201 ASN A C 1
ATOM 1469 O O . ASN A 1 201 ? -10.90402 9.74263 -21.07535 1.000 14.78495 201 ASN A O 1
ATOM 1474 N N . ASP A 1 202 ? -9.56783 9.01479 -19.39435 1.000 15.73938 202 ASP A N 1
ATOM 1475 C CA . ASP A 1 202 ? -10.42835 7.90303 -19.00408 1.000 14.99312 202 ASP A CA 1
ATOM 1476 C C . ASP A 1 202 ? -11.66917 8.36365 -18.25607 1.000 15.37585 202 ASP A C 1
ATOM 1477 O O . ASP A 1 202 ? -12.73495 7.75589 -18.41291 1.000 15.85240 202 ASP A O 1
ATOM 1482 N N . THR A 1 203 ? -11.55738 9.40547 -17.42235 1.000 14.00233 203 THR A N 1
ATOM 1483 C CA . THR A 1 203 ? -12.75844 9.96688 -16.80125 1.000 14.42539 203 THR A CA 1
ATOM 1484 C C . THR A 1 203 ? -13.81951 10.18747 -17.85949 1.000 14.17926 203 THR A C 1
ATOM 1485 O O . THR A 1 203 ? -14.97191 9.76459 -17.71513 1.000 15.35922 203 THR A O 1
ATOM 1489 N N . MET A 1 204 ? -13.41502 10.81140 -18.96042 1.000 12.88041 204 MET A N 1
ATOM 1490 C CA . MET A 1 204 ? -14.33934 11.05552 -20.05663 1.000 15.55780 204 MET A CA 1
ATOM 1491 C C . MET A 1 204 ? -14.71576 9.76799 -20.76939 1.000 16.70815 204 MET A C 1
ATOM 1492 O O . MET A 1 204 ? -15.90062 9.53554 -21.03620 1.000 16.59429 204 MET A O 1
ATOM 1497 N N . ALA A 1 205 ? -13.72859 8.90644 -21.05589 1.000 15.53134 205 ALA A N 1
ATOM 1498 C CA . ALA A 1 205 ? -14.00615 7.67920 -21.79665 1.000 16.29219 205 ALA A CA 1
ATOM 1499 C C . ALA A 1 205 ? -15.01391 6.79230 -21.07456 1.000 15.84117 205 ALA A C 1
ATOM 1500 O O . ALA A 1 205 ? -15.80079 6.08643 -21.71738 1.000 16.16147 205 ALA A O 1
ATOM 1502 N N . LEU A 1 206 ? -14.98472 6.78634 -19.74613 1.000 14.86347 206 LEU A N 1
ATOM 1503 C CA . LEU A 1 206 ? -15.94069 5.97422 -19.01088 1.000 16.89595 206 LEU A CA 1
ATOM 1504 C C . LEU A 1 206 ? -17.34866 6.53349 -19.15073 1.000 18.38621 206 LEU A C 1
ATOM 1505 O O . LEU A 1 206 ? -18.31394 5.76853 -19.23493 1.000 18.41475 206 LEU A O 1
ATOM 1510 N N . GLY A 1 207 ? -17.48474 7.86090 -19.19448 1.000 16.75130 207 GLY A N 1
ATOM 1511 C CA . GLY A 1 207 ? -18.78400 8.44889 -19.48962 1.000 15.64757 207 GLY A CA 1
ATOM 1512 C C . GLY A 1 207 ? -19.24045 8.15837 -20.90900 1.000 17.24961 207 GLY A C 1
ATOM 1513 O O . GLY A 1 207 ? -20.42530 7.90101 -21.15318 1.000 16.85624 207 GLY A O 1
ATOM 1514 N N . VAL A 1 208 ? -18.30695 8.19266 -21.86352 1.000 14.74371 208 VAL A N 1
ATOM 1515 C CA . VAL A 1 208 ? -18.63307 7.87256 -23.25036 1.000 13.86930 208 VAL A CA 1
ATOM 1516 C C . VAL A 1 208 ? -19.11404 6.43369 -23.36488 1.000 16.54424 208 VAL A C 1
ATOM 1517 O O . VAL A 1 208 ? -20.11814 6.14494 -24.03027 1.000 19.13618 208 VAL A O 1
ATOM 1521 N N . ALA A 1 209 ? -18.38204 5.50854 -22.73856 1.000 16.57180 209 ALA A N 1
ATOM 1522 C CA . ALA A 1 209 ? -18.76712 4.10199 -22.75177 1.000 18.50966 209 ALA A CA 1
ATOM 1523 C C . ALA A 1 209 ? -20.18563 3.91984 -22.23913 1.000 18.57653 209 ALA A C 1
ATOM 1524 O O . ALA A 1 209 ? -20.94310 3.09743 -22.76403 1.000 20.84504 209 ALA A O 1
ATOM 1526 N N . GLN A 1 210 ? -20.57042 4.69851 -21.22909 1.000 18.44446 210 GLN A N 1
ATOM 1527 C CA . GLN A 1 210 ? -21.92263 4.59007 -20.69461 1.000 18.05728 210 GLN A CA 1
ATOM 1528 C C . GLN A 1 210 ? -22.94770 5.13638 -21.68334 1.000 21.11700 210 GLN A C 1
ATOM 1529 O O . GLN A 1 210 ? -24.04318 4.58124 -21.81304 1.000 21.68572 210 GLN A O 1
ATOM 1535 N N . ALA A 1 211 ? -22.61333 6.22525 -22.38449 1.000 18.51096 211 ALA A N 1
ATOM 1536 C CA . ALA A 1 211 ? -23.48375 6.71465 -23.45108 1.000 19.63273 211 ALA A CA 1
ATOM 1537 C C . ALA A 1 211 ? -23.64459 5.66913 -24.54340 1.000 19.74186 211 ALA A C 1
ATOM 1538 O O . ALA A 1 211 ? -24.74883 5.46455 -25.06604 1.000 18.34721 211 ALA A O 1
ATOM 1540 N N . VAL A 1 212 ? -22.54777 5.00822 -24.91134 1.000 18.21674 212 VAL A N 1
ATOM 1541 C CA . VAL A 1 212 ? -22.61003 3.97550 -25.93916 1.000 16.68223 212 VAL A CA 1
ATOM 1542 C C . VAL A 1 212 ? -23.47411 2.81191 -25.46961 1.000 21.32831 212 VAL A C 1
ATOM 1543 O O . VAL A 1 212 ? -24.31378 2.29917 -26.22312 1.000 20.67473 212 VAL A O 1
ATOM 1547 N N . ALA A 1 213 ? -23.28707 2.38464 -24.21772 1.000 19.57777 213 ALA A N 1
ATOM 1548 C CA . ALA A 1 213 ? -24.12639 1.33147 -23.65453 1.000 21.76840 213 ALA A CA 1
ATOM 1549 C C . ALA A 1 213 ? -25.59090 1.74161 -23.66325 1.000 24.92990 213 ALA A C 1
ATOM 1550 O O . ALA A 1 213 ? -26.46076 0.97797 -24.10531 1.000 27.37923 213 ALA A O 1
ATOM 1552 N N . ASP A 1 214 ? -25.88017 2.96281 -23.20757 1.000 21.21814 214 ASP A N 1
ATOM 1553 C CA . ASP A 1 214 ? -27.26763 3.42231 -23.15639 1.000 22.81962 214 ASP A CA 1
ATOM 1554 C C . ASP A 1 214 ? -27.91307 3.44220 -24.53702 1.000 26.67049 214 ASP A C 1
ATOM 1555 O O . ASP A 1 214 ? -29.12949 3.25016 -24.65448 1.000 26.70239 214 ASP A O 1
ATOM 1560 N N . ALA A 1 215 ? -27.12577 3.67104 -25.58895 1.000 25.48733 215 ALA A N 1
ATOM 1561 C CA . ALA A 1 215 ? -27.62977 3.63629 -26.95678 1.000 24.28233 215 ALA A CA 1
ATOM 1562 C C . ALA A 1 215 ? -27.67988 2.22429 -27.53427 1.000 23.86886 215 ALA A C 1
ATOM 1563 O O . ALA A 1 215 ? -27.98238 2.06832 -28.72514 1.000 23.76246 215 ALA A O 1
ATOM 1565 N N . GLY A 1 216 ? -27.38588 1.20259 -26.73060 1.000 22.80970 216 GLY A N 1
ATOM 1566 C CA . GLY A 1 216 ? -27.32843 -0.15696 -27.23112 1.000 23.84091 216 GLY A CA 1
ATOM 1567 C C . GLY A 1 216 ? -26.18269 -0.44160 -28.17679 1.000 24.46244 216 GLY A C 1
ATOM 1568 O O . GLY A 1 216 ? -26.27440 -1.36652 -28.99003 1.000 24.28551 216 GLY A O 1
ATOM 1569 N N . LYS A 1 217 ? -25.08953 0.31912 -28.09857 1.000 22.34552 217 LYS A N 1
ATOM 1570 C CA . LYS A 1 217 ? -24.04850 0.21890 -29.11688 1.000 20.53547 217 LYS A CA 1
ATOM 1571 C C . LYS A 1 217 ? -22.71163 -0.26966 -28.57364 1.000 21.30379 217 LYS A C 1
ATOM 1572 O O . LYS A 1 217 ? -21.68686 -0.10226 -29.24105 1.000 19.25930 217 LYS A O 1
ATOM 1578 N N . THR A 1 218 ? -22.69479 -0.89482 -27.39892 1.000 21.95704 218 THR A N 1
ATOM 1579 C CA . THR A 1 218 ? -21.44221 -1.41758 -26.86665 1.000 21.38060 218 THR A CA 1
ATOM 1580 C C . THR A 1 218 ? -20.87932 -2.47168 -27.80873 1.000 21.32283 218 THR A C 1
ATOM 1581 O O . THR A 1 218 ? -21.58298 -3.40651 -28.20158 1.000 25.31415 218 THR A O 1
ATOM 1585 N N . GLY A 1 219 ? -19.60963 -2.30879 -28.17919 1.000 22.94369 219 GLY A N 1
ATOM 1586 C CA . GLY A 1 219 ? -18.97513 -3.15099 -29.16734 1.000 22.12288 219 GLY A CA 1
ATOM 1587 C C . GLY A 1 219 ? -19.14166 -2.67678 -30.59281 1.000 22.83149 219 GLY A C 1
ATOM 1588 O O . GLY A 1 219 ? -18.30083 -2.99111 -31.43995 1.000 24.84717 219 GLY A O 1
ATOM 1589 N N . LYS A 1 220 ? -20.19172 -1.91573 -30.87761 1.000 20.00660 220 LYS A N 1
ATOM 1590 C CA . LYS A 1 220 ? -20.39977 -1.35207 -32.20214 1.000 19.31162 220 LYS A CA 1
ATOM 1591 C C . LYS A 1 220 ? -19.71137 -0.01046 -32.38848 1.000 20.31578 220 LYS A C 1
ATOM 1592 O O . LYS A 1 220 ? -19.47229 0.39550 -33.53268 1.000 21.60738 220 LYS A O 1
ATOM 1598 N N . VAL A 1 221 ? -19.43061 0.70380 -31.30198 1.000 15.91540 221 VAL A N 1
ATOM 1599 C CA . VAL A 1 221 ? -18.68622 1.95630 -31.34818 1.000 16.00514 221 VAL A CA 1
ATOM 1600 C C . VAL A 1 221 ? -17.45387 1.77749 -30.47925 1.000 16.80911 221 VAL A C 1
ATOM 1601 O O . VAL A 1 221 ? -17.57237 1.54650 -29.26839 1.000 19.79356 221 VAL A O 1
ATOM 1605 N N . LEU A 1 222 ? -16.28023 1.87969 -31.08942 1.000 16.72138 222 LEU A N 1
ATOM 1606 C CA . LEU A 1 222 ? -15.04799 1.78165 -30.32315 1.000 16.63893 222 LEU A CA 1
ATOM 1607 C C . LEU A 1 222 ? -14.92407 2.99001 -29.41098 1.000 16.76720 222 LEU A C 1
ATOM 1608 O O . LEU A 1 222 ? -15.29548 4.10738 -29.78079 1.000 16.09869 222 LEU A O 1
ATOM 1613 N N . VAL A 1 223 ? -14.40442 2.76217 -28.20881 1.000 13.08105 223 VAL A N 1
ATOM 1614 C CA . VAL A 1 223 ? -14.18575 3.82211 -27.23659 1.000 15.69651 223 VAL A CA 1
ATOM 1615 C C . VAL A 1 223 ? -12.77340 3.65320 -26.69887 1.000 16.53750 223 VAL A C 1
ATOM 1616 O O . VAL A 1 223 ? -12.44658 2.61643 -26.11074 1.000 17.17172 223 VAL A O 1
ATOM 1620 N N . VAL A 1 224 ? -11.93063 4.64609 -26.93491 1.000 14.04135 224 VAL A N 1
ATOM 1621 C CA . VAL A 1 224 ? -10.54591 4.60695 -26.48762 1.000 14.97685 224 VAL A CA 1
ATOM 1622 C C . VAL A 1 224 ? -10.31476 5.78421 -25.55526 1.000 15.92470 224 VAL A C 1
ATOM 1623 O O . VAL A 1 224 ? -10.66850 6.92122 -25.88577 1.000 15.43500 224 VAL A O 1
ATOM 1627 N N . GLY A 1 225 ? -9.71950 5.51125 -24.38842 1.000 15.75765 225 GLY A N 1
ATOM 1628 C CA . GLY A 1 225 ? -9.39860 6.53296 -23.42509 1.000 15.11462 225 GLY A CA 1
ATOM 1629 C C . GLY A 1 225 ? -7.91575 6.83120 -23.34206 1.000 14.96937 225 GLY A C 1
ATOM 1630 O O . GLY A 1 225 ? -7.12730 6.51096 -24.24706 1.000 17.10400 225 GLY A O 1
ATOM 1631 N N . THR A 1 226 ? -7.53195 7.47467 -22.24692 1.000 16.42437 226 THR A N 1
ATOM 1632 C CA . THR A 1 226 ? -6.14336 7.82387 -21.96797 1.000 14.33925 226 THR A CA 1
ATOM 1633 C C . THR A 1 226 ? -6.01740 8.02102 -20.46589 1.000 15.11956 226 THR A C 1
ATOM 1634 O O . THR A 1 226 ? -6.90042 8.62238 -19.85645 1.000 14.98512 226 THR A O 1
ATOM 1638 N N . ASP A 1 227 ? -4.93454 7.47425 -19.89670 1.000 15.47345 227 ASP A N 1
ATOM 1639 C CA . ASP A 1 227 ? -4.46457 7.56805 -18.50694 1.000 15.17994 227 ASP A CA 1
ATOM 1640 C C . ASP A 1 227 ? -4.18896 6.17048 -17.96824 1.000 16.46991 227 ASP A C 1
ATOM 1641 O O . ASP A 1 227 ? -3.18129 5.95328 -17.28529 1.000 15.26948 227 ASP A O 1
ATOM 1646 N N . GLY A 1 228 ? -5.07495 5.22446 -18.26587 1.000 19.47344 228 GLY A N 1
ATOM 1647 C CA . GLY A 1 228 ? -4.92987 3.88027 -17.75263 1.000 17.16505 228 GLY A CA 1
ATOM 1648 C C . GLY A 1 228 ? -5.40865 3.69831 -16.32873 1.000 20.30505 228 GLY A C 1
ATOM 1649 O O . GLY A 1 228 ? -4.83505 2.88902 -15.58986 1.000 21.70950 228 GLY A O 1
ATOM 1650 N N . ILE A 1 229 ? -6.45440 4.41197 -15.91653 1.000 18.98028 229 ILE A N 1
ATOM 1651 C CA . ILE A 1 229 ? -6.88040 4.33161 -14.52040 1.000 16.63531 229 ILE A CA 1
ATOM 1652 C C . ILE A 1 229 ? -7.50105 2.95418 -14.31784 1.000 20.50912 229 ILE A C 1
ATOM 1653 O O . ILE A 1 229 ? -7.90128 2.31424 -15.30071 1.000 20.82891 229 ILE A O 1
ATOM 1658 N N . PRO A 1 230 ? -7.55836 2.43494 -13.08709 1.000 23.34146 230 PRO A N 1
ATOM 1659 C CA . PRO A 1 230 ? -8.06270 1.06181 -12.89916 1.000 20.69521 230 PRO A CA 1
ATOM 1660 C C . PRO A 1 230 ? -9.42254 0.80765 -13.53041 1.000 22.58137 230 PRO A C 1
ATOM 1661 O O . PRO A 1 230 ? -9.61140 -0.23358 -14.17401 1.000 24.46568 230 PRO A O 1
ATOM 1665 N N . GLU A 1 231 ? -10.37055 1.73497 -13.38338 1.000 19.62677 231 GLU A N 1
ATOM 1666 C CA . GLU A 1 231 ? -11.70863 1.48152 -13.91229 1.000 21.17242 231 GLU A CA 1
ATOM 1667 C C . GLU A 1 231 ? -11.68436 1.39110 -15.42962 1.000 24.89581 231 GLU A C 1
ATOM 1668 O O . GLU A 1 231 ? -12.46634 0.63766 -16.02141 1.000 22.76610 231 GLU A O 1
ATOM 1674 N N . ALA A 1 232 ? -10.77144 2.11560 -16.07622 1.000 19.67938 232 ALA A N 1
ATOM 1675 C CA . ALA A 1 232 ? -10.69202 1.99741 -17.52345 1.000 18.95996 232 ALA A CA 1
ATOM 1676 C C . ALA A 1 232 ? -10.00789 0.69683 -17.92219 1.000 21.89057 232 ALA A C 1
ATOM 1677 O O . ALA A 1 232 ? -10.41127 0.05497 -18.89612 1.000 24.26841 232 ALA A O 1
ATOM 1679 N N . GLN A 1 233 ? -8.98203 0.27736 -17.17596 1.000 23.00806 233 GLN A N 1
ATOM 1680 C CA . GLN A 1 233 ? -8.36133 -1.00496 -17.48777 1.000 24.32232 233 GLN A CA 1
ATOM 1681 C C . GLN A 1 233 ? -9.34606 -2.14723 -17.26018 1.000 25.65719 233 GLN A C 1
ATOM 1682 O O . GLN A 1 233 ? -9.35552 -3.12574 -18.01672 1.000 26.70654 233 GLN A O 1
ATOM 1688 N N . GLN A 1 234 ? -10.20698 -2.02078 -16.24409 1.000 25.64875 234 GLN A N 1
ATOM 1689 C CA . GLN A 1 234 ? -11.27188 -2.99927 -16.04496 1.000 29.39398 234 GLN A CA 1
ATOM 1690 C C . GLN A 1 234 ? -12.28827 -2.94526 -17.17857 1.000 26.99985 234 GLN A C 1
ATOM 1691 O O . GLN A 1 234 ? -12.75990 -3.98899 -17.64922 1.000 27.78771 234 GLN A O 1
ATOM 1697 N N . ALA A 1 235 ? -12.64409 -1.73678 -17.62440 1.000 24.58007 235 ALA A N 1
ATOM 1698 C CA . ALA A 1 235 ? -13.57379 -1.60898 -18.74619 1.000 24.35100 235 ALA A CA 1
ATOM 1699 C C . ALA A 1 235 ? -13.01257 -2.25907 -20.00201 1.000 24.08147 235 ALA A C 1
ATOM 1700 O O . ALA A 1 235 ? -13.74223 -2.92607 -20.74368 1.000 26.57798 235 ALA A O 1
ATOM 1702 N N . VAL A 1 236 ? -11.71481 -2.07244 -20.25986 1.000 22.08222 236 VAL A N 1
ATOM 1703 C CA . VAL A 1 236 ? -11.08179 -2.70395 -21.41409 1.000 22.97287 236 VAL A CA 1
ATOM 1704 C C . VAL A 1 2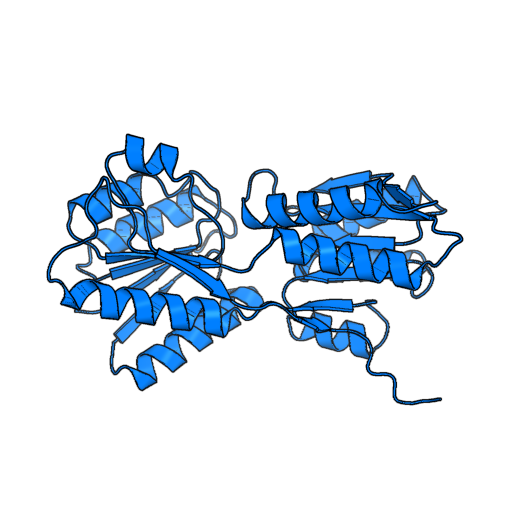36 ? -11.16563 -4.22091 -21.29450 1.000 27.70350 236 VAL A C 1
ATOM 1705 O O . VAL A 1 236 ? -11.52163 -4.91844 -22.25131 1.000 26.25381 236 VAL A O 1
ATOM 1709 N N . LYS A 1 237 ? -10.84520 -4.75184 -20.10864 1.000 26.94201 237 LYS A N 1
ATOM 1710 C CA . LYS A 1 237 ? -10.94992 -6.19151 -19.87540 1.000 31.36147 237 LYS A CA 1
ATOM 1711 C C . LYS A 1 237 ? -12.36282 -6.70229 -20.12863 1.000 28.93248 237 LYS A C 1
ATOM 1712 O O . LYS A 1 237 ? -12.54576 -7.78356 -20.69726 1.000 33.56882 237 LYS A O 1
ATOM 1718 N N . ALA A 1 238 ? -13.37103 -5.94409 -19.70671 1.000 27.96617 238 ALA A N 1
ATOM 1719 C CA . ALA A 1 238 ? -14.76819 -6.34982 -19.81769 1.000 29.62086 238 ALA A CA 1
ATOM 1720 C C . ALA A 1 238 ? -15.37657 -6.05896 -21.18397 1.000 30.34509 238 ALA A C 1
ATOM 1721 O O . ALA A 1 238 ? -16.54210 -6.40840 -21.41189 1.000 32.26426 238 ALA A O 1
ATOM 1723 N N . GLY A 1 239 ? -14.63883 -5.42168 -22.08884 1.000 28.96031 239 GLY A N 1
ATOM 1724 C CA . GLY A 1 239 ? -15.19236 -5.05934 -23.37801 1.000 25.02474 239 GLY A CA 1
ATOM 1725 C C . GLY A 1 239 ? -16.01263 -3.79076 -23.39203 1.000 25.92431 239 GLY A C 1
ATOM 1726 O O . GLY A 1 239 ? -16.59395 -3.46249 -24.43298 1.000 24.96861 239 GLY A O 1
ATOM 1727 N N . LYS A 1 240 ? -16.07752 -3.06249 -22.27546 1.000 26.33167 240 LYS A N 1
ATOM 1728 C CA . LYS A 1 240 ? -16.86167 -1.83415 -22.21327 1.000 26.72584 240 LYS A CA 1
ATOM 1729 C C . LYS A 1 240 ? -16.10848 -0.63254 -22.76892 1.000 25.09610 240 LYS A C 1
ATOM 1730 O O . LYS A 1 240 ? -16.73748 0.37233 -23.12277 1.000 23.81799 240 LYS A O 1
ATOM 1736 N N . MET A 1 241 ? -14.78182 -0.70832 -22.82356 1.000 22.10182 241 MET A N 1
ATOM 1737 C CA . MET A 1 241 ? -13.94921 0.21166 -23.58050 1.000 22.12651 241 MET A CA 1
ATOM 1738 C C . MET A 1 241 ? -13.05057 -0.61182 -24.48727 1.000 22.17393 241 MET A C 1
ATOM 1739 O O . MET A 1 241 ? -12.69630 -1.74944 -24.16614 1.000 24.23293 241 MET A O 1
ATOM 1744 N N . THR A 1 242 ? -12.67088 -0.02260 -25.61936 1.000 18.26647 242 THR A N 1
ATOM 1745 C CA . THR A 1 242 ? -11.85848 -0.74073 -26.59073 1.000 17.54020 242 THR A CA 1
ATOM 1746 C C . THR A 1 242 ? -10.40088 -0.79583 -26.16397 1.000 21.71111 242 THR A C 1
ATOM 1747 O O . THR A 1 242 ? -9.74791 -1.83809 -26.29679 1.000 20.24538 242 THR A O 1
ATOM 1751 N N . ALA A 1 243 ? -9.88954 0.31203 -25.64335 1.000 17.81197 243 ALA A N 1
ATOM 1752 C CA . ALA A 1 243 ? -8.49874 0.41118 -25.22851 1.000 18.24915 243 ALA A CA 1
ATOM 1753 C C . ALA A 1 243 ? -8.33956 1.69766 -24.43038 1.000 16.60851 243 ALA A C 1
ATOM 1754 O O . ALA A 1 243 ? -9.25061 2.52346 -24.35718 1.000 18.12547 243 ALA A O 1
ATOM 1756 N N . THR A 1 244 ? -7.17056 1.85806 -23.81984 1.000 18.35594 244 THR A N 1
ATOM 1757 C CA . THR A 1 244 ? -6.82355 3.15584 -23.26201 1.000 16.10608 244 THR A CA 1
ATOM 1758 C C . THR A 1 244 ? -5.32006 3.32815 -23.39142 1.000 17.09978 244 THR A C 1
ATOM 1759 O O . THR A 1 244 ? -4.57353 2.35817 -23.25697 1.000 20.83169 244 THR A O 1
ATOM 1763 N N . VAL A 1 245 ? -4.88368 4.54841 -23.69866 1.000 15.76973 245 VAL A N 1
ATOM 1764 C CA . VAL A 1 245 ? -3.45011 4.82822 -23.75486 1.000 16.00226 245 VAL A CA 1
ATOM 1765 C C . VAL A 1 245 ? -3.02595 5.13162 -22.32514 1.000 16.50695 245 VAL A C 1
ATOM 1766 O O . VAL A 1 245 ? -3.29204 6.21491 -21.80921 1.000 16.24610 245 VAL A O 1
ATOM 1770 N N . ALA A 1 246 ? -2.38717 4.17015 -21.67218 1.000 16.48869 246 ALA A N 1
ATOM 1771 C CA . ALA A 1 246 ? -2.02995 4.35167 -20.27309 1.000 17.95873 246 ALA A CA 1
ATOM 1772 C C . ALA A 1 246 ? -0.87733 5.33867 -20.14162 1.000 15.70085 246 ALA A C 1
ATOM 1773 O O . ALA A 1 246 ? 0.06656 5.32749 -20.93316 1.000 18.07443 246 ALA A O 1
ATOM 1775 N N . GLN A 1 247 ? -0.97793 6.22063 -19.15411 1.000 15.37901 247 GLN A N 1
ATOM 1776 C CA . GLN A 1 247 ? 0.15966 7.01536 -18.73105 1.000 15.57702 247 GLN A CA 1
ATOM 1777 C C . GLN A 1 247 ? 0.73063 6.38537 -17.47241 1.000 17.13536 247 GLN A C 1
ATOM 1778 O O . GLN A 1 247 ? 0.17703 5.43470 -16.91658 1.000 16.86375 247 GLN A O 1
ATOM 1784 N N . ASN A 1 248 ? 1.84291 6.94088 -17.00152 1.000 15.67018 248 ASN A N 1
ATOM 1785 C CA . ASN A 1 248 ? 2.46924 6.49750 -15.76266 1.000 17.41699 248 ASN A CA 1
ATOM 1786 C C . ASN A 1 248 ? 2.50221 7.68577 -14.80409 1.000 17.89222 248 ASN A C 1
ATOM 1787 O O . ASN A 1 248 ? 3.55502 8.30245 -14.60089 1.000 15.71195 248 ASN A O 1
ATOM 1792 N N . PRO A 1 249 ? 1.36279 8.03049 -14.19797 1.000 14.78171 249 PRO A N 1
ATOM 1793 C CA . PRO A 1 249 ? 1.35582 9.20020 -13.30342 1.000 13.42805 249 PRO A CA 1
ATOM 1794 C C . PRO A 1 249 ? 2.30350 9.05298 -12.12934 1.000 14.18500 249 PRO A C 1
ATOM 1795 O O . PRO A 1 249 ? 2.90679 10.04382 -11.70210 1.000 14.34031 249 PRO A O 1
ATOM 1799 N N . ALA A 1 250 ? 2.45383 7.83407 -11.60658 1.000 15.86567 250 ALA A N 1
ATOM 1800 C CA . ALA A 1 250 ? 3.37868 7.61721 -10.50104 1.000 17.38899 250 ALA A CA 1
ATOM 1801 C C . ALA A 1 250 ? 4.79082 8.00022 -10.90549 1.000 16.16157 250 ALA A C 1
ATOM 1802 O O . ALA A 1 250 ? 5.51344 8.63821 -10.13317 1.000 16.04051 250 ALA A O 1
ATOM 1804 N N . ALA A 1 251 ? 5.19344 7.63377 -12.12025 1.000 15.58815 251 ALA A N 1
ATOM 1805 C CA . ALA A 1 251 ? 6.54098 7.96708 -12.57420 1.000 17.04684 251 ALA A CA 1
ATOM 1806 C C . ALA A 1 251 ? 6.66238 9.44404 -12.91318 1.000 17.01751 251 ALA A C 1
ATOM 1807 O O . ALA A 1 251 ? 7.72098 10.04633 -12.69948 1.000 17.33077 251 ALA A O 1
ATOM 1809 N N . ILE A 1 252 ? 5.60825 10.04565 -13.47500 1.000 17.43302 252 ILE A N 1
ATOM 1810 C CA . ILE A 1 252 ? 5.63820 11.49233 -13.67521 1.000 14.99858 252 ILE A CA 1
ATOM 1811 C C . ILE A 1 252 ? 5.90414 12.19113 -12.34849 1.000 14.25088 252 ILE A C 1
ATOM 1812 O O . ILE A 1 252 ? 6.79077 13.04897 -12.23909 1.000 15.01317 252 ILE A O 1
ATOM 1817 N N . GLY A 1 253 ? 5.15577 11.80672 -11.31265 1.000 13.67533 253 GLY A N 1
ATOM 1818 C CA . GLY A 1 253 ? 5.33659 12.42805 -10.01028 1.000 11.55701 253 GLY A CA 1
ATOM 1819 C C . GLY A 1 253 ? 6.69475 12.12845 -9.40007 1.000 15.32904 253 GLY A C 1
ATOM 1820 O O . GLY A 1 253 ? 7.35062 13.02373 -8.87050 1.000 14.23889 253 GLY A O 1
ATOM 1821 N N . ALA A 1 254 ? 7.10043 10.85275 -9.41583 1.000 13.79867 254 ALA A N 1
ATOM 1822 C CA . ALA A 1 254 ? 8.38551 10.46090 -8.85035 1.000 14.28012 254 ALA A CA 1
ATOM 1823 C C . ALA A 1 254 ? 9.51908 11.17839 -9.55190 1.000 16.49472 254 ALA A C 1
ATOM 1824 O O . ALA A 1 254 ? 10.46003 11.65880 -8.90783 1.000 15.76349 254 ALA A O 1
ATOM 1826 N N . THR A 1 255 ? 9.45643 11.24296 -10.88072 1.000 15.43881 255 THR A N 1
ATOM 1827 C CA . THR A 1 255 ? 10.51447 11.90437 -11.62855 1.000 15.60060 255 THR A CA 1
ATOM 1828 C C . THR A 1 255 ? 10.56260 13.39178 -11.30368 1.000 13.91700 255 THR A C 1
ATOM 1829 O O . THR A 1 255 ? 11.64408 13.96492 -11.15022 1.000 15.44194 255 THR A O 1
ATOM 1833 N N . GLY A 1 256 ? 9.39708 14.03143 -11.17837 1.000 15.68335 256 GLY A N 1
ATOM 1834 C CA . GLY A 1 256 ? 9.38175 15.44658 -10.85696 1.000 15.65260 256 GLY A CA 1
ATOM 1835 C C . GLY A 1 256 ? 9.97685 15.73315 -9.49213 1.000 15.37244 256 GLY A C 1
ATOM 1836 O O . GLY A 1 256 ? 10.68816 16.72558 -9.30940 1.000 17.05042 256 GLY A O 1
ATOM 1837 N N . LEU A 1 257 ? 9.67915 14.87993 -8.50893 1.000 13.74744 257 LEU A N 1
ATOM 1838 C CA . LEU A 1 257 ? 10.27594 15.05323 -7.19081 1.000 13.88961 257 LEU A CA 1
ATOM 1839 C C . LEU A 1 257 ? 11.78383 14.87763 -7.26540 1.000 15.95640 257 LEU A C 1
ATOM 1840 O O . LEU A 1 257 ? 12.54042 15.68238 -6.71086 1.000 16.58754 257 LEU A O 1
ATOM 1845 N N . LYS A 1 258 ? 12.23308 13.82790 -7.96056 1.000 14.00158 258 LYS A N 1
ATOM 1846 C CA . LYS A 1 258 ? 13.66544 13.57311 -8.08525 1.000 16.51576 258 LYS A CA 1
ATOM 1847 C C . LYS A 1 258 ? 14.37087 14.72901 -8.78034 1.000 16.89238 258 LYS A C 1
ATOM 1848 O O . LYS A 1 258 ? 15.45646 15.14232 -8.35553 1.000 17.69403 258 LYS A O 1
ATOM 1854 N N . LEU A 1 259 ? 13.77096 15.27237 -9.84436 1.000 15.11222 259 LEU A N 1
ATOM 1855 C CA . LEU A 1 259 ? 14.35518 16.43622 -10.50826 1.000 17.20940 259 LEU A CA 1
ATOM 1856 C C . LEU A 1 259 ? 14.44058 17.61936 -9.55818 1.000 18.13515 259 LEU A C 1
ATOM 1857 O O . LEU A 1 259 ? 15.41274 18.38358 -9.57786 1.000 18.98697 259 LEU A O 1
ATOM 1862 N N . MET A 1 260 ? 13.43545 17.77706 -8.70786 1.000 17.24397 260 MET A N 1
ATOM 1863 C CA . MET A 1 260 ? 13.42557 18.89782 -7.78590 1.000 17.06198 260 MET A CA 1
ATOM 1864 C C . MET A 1 260 ? 14.52109 18.74125 -6.74284 1.000 20.55994 260 MET A C 1
ATOM 1865 O O . MET A 1 260 ? 15.20799 19.70994 -6.40336 1.000 24.68195 260 MET A O 1
ATOM 1870 N N . VAL A 1 261 ? 14.72789 17.51381 -6.26032 1.000 18.35246 261 VAL A N 1
ATOM 1871 C CA . VAL A 1 261 ? 15.79369 17.25677 -5.30373 1.000 20.33712 261 VAL A CA 1
ATOM 1872 C C . VAL A 1 261 ? 17.15301 17.43376 -5.96397 1.000 23.26390 261 VAL A C 1
ATOM 1873 O O . VAL A 1 261 ? 18.06668 18.04001 -5.38874 1.000 25.11346 261 VAL A O 1
ATOM 1877 N N . ASP A 1 262 ? 17.31018 16.91172 -7.17840 1.000 18.64747 262 ASP A N 1
ATOM 1878 C CA . ASP A 1 262 ? 18.61211 16.99472 -7.83904 1.000 19.54323 262 ASP A CA 1
ATOM 1879 C C . ASP A 1 262 ? 18.94388 18.42071 -8.25990 1.000 23.45027 262 ASP A C 1
ATOM 1880 O O . ASP A 1 262 ? 20.12434 18.78400 -8.33014 1.000 22.83010 262 ASP A O 1
ATOM 1885 N N . ALA A 1 263 ? 17.92476 19.24785 -8.51205 1.000 19.68399 263 ALA A N 1
ATOM 1886 C CA . ALA A 1 263 ? 18.17133 20.61229 -8.96473 1.000 22.18185 263 ALA A CA 1
ATOM 1887 C C . ALA A 1 263 ? 18.89690 21.43736 -7.91247 1.000 25.42190 263 ALA A C 1
ATOM 1888 O O . ALA A 1 263 ? 19.66313 22.34296 -8.26058 1.000 26.90792 263 ALA A O 1
ATOM 1890 N N . GLN A 1 264 ? 18.68461 21.13676 -6.62972 1.000 21.52536 264 GLN A N 1
ATOM 1891 C CA . GLN A 1 264 ? 19.26824 21.93395 -5.56016 1.000 24.27171 264 GLN A CA 1
ATOM 1892 C C . GLN A 1 264 ? 20.75660 21.68913 -5.39087 1.000 26.11573 264 GLN A C 1
ATOM 1893 O O . GLN A 1 264 ? 21.41322 22.45737 -4.68271 1.000 28.54562 264 GLN A O 1
ATOM 1899 N N . LYS A 1 265 ? 21.29857 20.63921 -6.00981 1.000 25.86084 265 LYS A N 1
ATOM 1900 C CA . LYS A 1 265 ? 22.70860 20.32410 -5.81561 1.000 26.74545 265 LYS A CA 1
ATOM 1901 C C . LYS A 1 265 ? 23.61638 21.40242 -6.39360 1.000 28.46016 265 LYS A C 1
ATOM 1902 O O . LYS A 1 265 ? 24.74612 21.58118 -5.91440 1.000 28.80407 265 LYS A O 1
ATOM 1908 N N . LYS A 1 266 ? 23.16009 22.12375 -7.41459 1.000 26.35417 266 LYS A N 1
ATOM 1909 C CA . LYS A 1 266 ? 23.95606 23.21328 -7.96497 1.000 27.08267 266 LYS A CA 1
ATOM 1910 C C . LYS A 1 266 ? 23.86534 24.48200 -7.12657 1.000 27.28511 266 LYS A C 1
ATOM 1911 O O . LYS A 1 266 ? 24.56041 25.45816 -7.43257 1.000 27.50778 266 LYS A O 1
ATOM 1917 N N . GLY A 1 267 ? 23.03973 24.48904 -6.08181 1.000 24.81177 267 GLY A N 1
ATOM 1918 C CA . GLY A 1 267 ? 22.99719 25.59192 -5.14571 1.000 23.98862 267 GLY A CA 1
ATOM 1919 C C . GLY A 1 267 ? 22.28646 26.83654 -5.61899 1.000 23.83275 267 GLY A C 1
ATOM 1920 O O . GLY A 1 267 ? 22.31075 27.84631 -4.90574 1.000 23.22522 267 GLY A O 1
ATOM 1921 N N . LYS A 1 268 ? 21.63568 26.79498 -6.78289 1.000 24.58909 268 LYS A N 1
ATOM 1922 C CA . LYS A 1 268 ? 20.88511 27.93074 -7.29419 1.000 22.08388 268 LYS A CA 1
ATOM 1923 C C . LYS A 1 268 ? 19.77286 27.41020 -8.19415 1.000 21.49088 268 LYS A C 1
ATOM 1924 O O . LYS A 1 268 ? 19.86929 26.32061 -8.76664 1.000 20.98136 268 LYS A O 1
ATOM 1930 N N . VAL A 1 269 ? 18.71169 28.20302 -8.32181 1.000 23.37480 269 VAL A N 1
ATOM 1931 C CA . VAL A 1 269 ? 17.62903 27.82350 -9.22270 1.000 19.13940 269 VAL A CA 1
ATOM 1932 C C . VAL A 1 269 ? 18.09520 28.04420 -10.65254 1.000 21.05600 269 VAL A C 1
ATOM 1933 O O . VAL A 1 269 ? 19.11285 28.70511 -10.89122 1.000 20.70195 269 VAL A O 1
ATOM 1937 N N . ILE A 1 270 ? 17.34989 27.48856 -11.60430 1.000 16.90162 270 ILE A N 1
ATOM 1938 C CA . ILE A 1 270 ? 17.73298 27.56522 -13.01676 1.000 18.40844 270 ILE A CA 1
ATOM 1939 C C . ILE A 1 270 ? 17.80489 29.02523 -13.44548 1.000 19.73896 270 ILE A C 1
ATOM 1940 O O . ILE A 1 270 ? 16.93231 29.82689 -13.07038 1.000 19.80840 270 ILE A O 1
ATOM 1945 N N . PRO A 1 271 ? 18.81563 29.44228 -14.20386 1.000 23.14691 271 PRO A N 1
ATOM 1946 C CA . PRO A 1 271 ? 18.83499 30.82549 -14.69015 1.000 20.10262 271 PRO A CA 1
ATOM 1947 C C . PRO A 1 271 ? 17.61639 31.13694 -15.54711 1.000 25.32522 271 PRO A C 1
ATOM 1948 O O . PRO A 1 271 ? 17.03206 30.25701 -16.18582 1.000 22.67763 271 PRO A O 1
ATOM 1952 N N . LEU A 1 272 ? 17.24195 32.41799 -15.55398 1.000 24.50754 272 LEU A N 1
ATOM 1953 C CA . LEU A 1 272 ? 16.06104 32.85600 -16.29038 1.000 26.97284 272 LEU A CA 1
ATOM 1954 C C . LEU A 1 272 ? 16.16425 32.52749 -17.77619 1.000 29.89864 272 LEU A C 1
ATOM 1955 O O . LEU A 1 272 ? 15.15801 32.19927 -18.41353 1.000 31.14152 272 LEU A O 1
ATOM 1960 N N . ASP A 1 273 ? 17.36535 32.59793 -18.35052 1.000 28.61829 273 ASP A N 1
ATOM 1961 C CA . ASP A 1 273 ? 17.50949 32.40038 -19.78649 1.000 33.45545 273 ASP A CA 1
ATOM 1962 C C . ASP A 1 273 ? 17.86197 30.96554 -20.16241 1.000 31.69509 273 ASP A C 1
ATOM 1963 O O . ASP A 1 273 ? 18.11542 30.69449 -21.33856 1.000 33.23182 273 ASP A O 1
ATOM 1968 N N . LYS A 1 274 ? 17.86425 30.04175 -19.20565 1.000 26.12150 274 LYS A N 1
ATOM 1969 C CA . LYS A 1 274 ? 18.19795 28.65127 -19.48205 1.000 22.53471 274 LYS A CA 1
ATOM 1970 C C . LYS A 1 274 ? 16.93379 27.84185 -19.75710 1.000 24.52684 274 LYS A C 1
ATOM 1971 O O . LYS A 1 274 ? 15.90539 28.03476 -19.10442 1.000 25.30144 274 LYS A O 1
ATOM 1977 N N . LYS A 1 275 ? 17.00300 26.94745 -20.73453 1.000 20.96282 275 LYS A N 1
ATOM 1978 C CA . LYS A 1 275 ? 15.83277 26.12229 -21.03245 1.000 21.55893 275 LYS A CA 1
ATOM 1979 C C . LYS A 1 275 ? 15.65722 25.06957 -19.94360 1.000 19.27516 275 LYS A C 1
ATOM 1980 O O . LYS A 1 275 ? 16.63615 24.43822 -19.53090 1.000 21.89875 275 LYS A O 1
ATOM 1986 N N . PRO A 1 276 ? 14.44141 24.86390 -19.44527 1.000 18.36868 276 PRO A N 1
ATOM 1987 C CA . PRO A 1 276 ? 14.22353 23.82341 -18.43545 1.000 17.42834 276 PRO A CA 1
ATOM 1988 C C . PRO A 1 276 ? 14.52093 22.43987 -18.98828 1.000 18.77294 276 PRO A C 1
ATOM 1989 O O . PRO A 1 276 ? 14.52611 22.20647 -20.20206 1.000 19.57417 276 PRO A O 1
ATOM 1993 N N . GLN A 1 277 ? 14.77592 21.51453 -18.06875 1.000 17.72974 277 GLN A N 1
ATOM 1994 C CA . GLN A 1 277 ? 14.83048 20.11285 -18.43986 1.000 18.06615 277 GLN A CA 1
ATOM 1995 C C . GLN A 1 277 ? 13.46520 19.67064 -18.93290 1.000 18.21796 277 GLN A C 1
ATOM 1996 O O . GLN A 1 277 ? 12.42375 20.16727 -18.48801 1.000 17.36730 277 GLN A O 1
ATOM 2002 N N . TYR A 1 278 ? 13.47669 18.72702 -19.86224 1.000 18.20722 278 TYR A N 1
ATOM 2003 C CA . TYR A 1 278 ? 12.25351 18.20694 -20.46410 1.000 18.05490 278 TYR A CA 1
ATOM 2004 C C . TYR A 1 278 ? 12.35539 16.69324 -20.39965 1.000 19.39607 278 TYR A C 1
ATOM 2005 O O . TYR A 1 278 ? 13.23082 16.09992 -21.03250 1.000 20.12180 278 TYR A O 1
ATOM 2014 N N . VAL A 1 279 ? 11.48426 16.06643 -19.62064 1.000 17.15533 279 VAL A N 1
ATOM 2015 C CA . VAL A 1 279 ? 11.63036 14.66011 -19.28823 1.000 15.72951 279 VAL A CA 1
ATOM 2016 C C . VAL A 1 279 ? 10.34869 13.94979 -19.67230 1.000 18.42714 279 VAL A C 1
ATOM 2017 O O . VAL A 1 279 ? 9.29036 14.21767 -19.09243 1.000 17.35790 279 VAL A O 1
ATOM 2021 N N . LEU A 1 280 ? 10.44549 13.04691 -20.63626 1.000 16.10650 280 LEU A N 1
ATOM 2022 C CA . LEU A 1 280 ? 9.28842 12.31081 -21.11809 1.000 15.60695 280 LEU A CA 1
ATOM 2023 C C . LEU A 1 280 ? 9.14952 10.99138 -20.37925 1.000 19.01446 280 LEU A C 1
ATOM 2024 O O . LEU A 1 280 ? 10.13920 10.29683 -20.11975 1.000 20.82463 280 LEU A O 1
ATOM 2029 N N . VAL A 1 281 ? 7.91182 10.66494 -20.02834 1.000 15.43705 281 VAL A N 1
ATOM 2030 C CA . VAL A 1 281 ? 7.55980 9.41338 -19.37531 1.000 16.57195 281 VAL A CA 1
ATOM 2031 C C . VAL A 1 281 ? 6.74185 8.59836 -20.35988 1.000 20.58240 281 VAL A C 1
ATOM 2032 O O . VAL A 1 281 ? 5.83419 9.13397 -21.00597 1.000 17.89584 281 VAL A O 1
ATOM 2036 N N . ALA A 1 282 ? 7.07605 7.31559 -20.48857 1.000 18.91077 282 ALA A N 1
ATOM 2037 C CA . ALA A 1 282 ? 6.47405 6.49267 -21.53072 1.000 19.75169 282 ALA A CA 1
ATOM 2038 C C . ALA A 1 282 ? 4.97530 6.33158 -21.31660 1.000 17.73369 282 ALA A C 1
ATOM 2039 O O . ALA A 1 282 ? 4.47586 6.38171 -20.19010 1.000 20.98847 282 ALA A O 1
ATOM 2041 N N . SER A 1 283 ? 4.26140 6.14887 -22.42400 1.000 19.64313 283 SER A N 1
ATOM 2042 C CA . SER A 1 283 ? 2.88236 5.68793 -22.41891 1.000 19.47183 283 SER A CA 1
ATOM 2043 C C . SER A 1 283 ? 2.83807 4.27252 -22.98039 1.000 21.36696 283 SER A C 1
ATOM 2044 O O . SER A 1 283 ? 3.81274 3.77020 -23.54694 1.000 22.35238 283 SER A O 1
ATOM 2047 N N . LYS A 1 284 ? 1.68705 3.62894 -22.82997 1.000 20.61084 284 LYS A N 1
ATOM 2048 C CA . LYS A 1 284 ? 1.53209 2.24788 -23.26338 1.000 24.08051 284 LYS A CA 1
ATOM 2049 C C . LYS A 1 284 ? 0.07158 1.99294 -23.60171 1.000 20.75620 284 LYS A C 1
ATOM 2050 O O . LYS A 1 284 ? -0.80977 2.28142 -22.78942 1.000 21.10846 284 LYS A O 1
ATOM 2056 N N . LEU A 1 285 ? -0.17359 1.46611 -24.79975 1.000 20.14581 285 LEU A N 1
ATOM 2057 C CA . LEU A 1 285 ? -1.52893 1.12060 -25.20567 1.000 21.52040 285 LEU A CA 1
ATOM 2058 C C . LEU A 1 285 ? -1.99282 -0.12007 -24.45472 1.000 22.37351 285 LEU A C 1
ATOM 2059 O O . LEU A 1 285 ? -1.31927 -1.15800 -24.46920 1.000 24.89993 285 LEU A O 1
ATOM 2064 N N . VAL A 1 286 ? -3.13094 -0.00899 -23.78537 1.000 19.52934 286 VAL A N 1
ATOM 2065 C CA . VAL A 1 286 ? -3.73777 -1.12362 -23.06555 1.000 19.19789 286 VAL A CA 1
ATOM 2066 C C . VAL A 1 286 ? -4.93439 -1.57996 -23.87878 1.000 22.44616 286 VAL A C 1
ATOM 2067 O O . VAL A 1 286 ? -5.91031 -0.83801 -24.02451 1.000 21.88391 286 VAL A O 1
ATOM 2071 N N . THR A 1 287 ? -4.86671 -2.79892 -24.39436 1.000 24.90261 287 THR A N 1
ATOM 2072 C CA . THR A 1 287 ? -5.93997 -3.39251 -25.17245 1.000 27.02859 287 THR A CA 1
ATOM 2073 C C . THR A 1 287 ? -6.45947 -4.62923 -24.45659 1.000 28.44294 287 THR A C 1
ATOM 2074 O O . THR A 1 287 ? -5.87631 -5.10301 -23.47768 1.000 29.42874 287 THR A O 1
ATOM 2078 N N . LYS A 1 288 ? -7.56551 -5.16207 -24.96829 1.000 28.24199 288 LYS A N 1
ATOM 2079 C CA . LYS A 1 288 ? -8.10339 -6.40258 -24.42902 1.000 32.40401 288 LYS A CA 1
ATOM 2080 C C . LYS A 1 288 ? -7.12469 -7.53124 -24.72078 1.000 35.03991 288 LYS A C 1
ATOM 2081 O O . LYS A 1 288 ? -6.78917 -7.78780 -25.88121 1.000 33.96232 288 LYS A O 1
ATOM 2087 N N . LEU A 1 289 ? -6.65166 -8.18789 -23.66734 1.000 36.17870 289 LEU A N 1
ATOM 2088 C CA . LEU A 1 289 ? -5.63590 -9.22413 -23.80897 1.000 43.06057 289 LEU A CA 1
ATOM 2089 C C . LEU A 1 289 ? -6.23638 -10.41983 -24.53378 1.000 42.28734 289 LEU A C 1
ATOM 2090 O O . LEU A 1 289 ? -7.12683 -11.09250 -24.00533 1.000 45.37162 289 LEU A O 1
ATOM 2095 N N . GLU A 1 290 ? -5.75825 -10.68475 -25.74520 1.000 42.26875 290 GLU A N 1
ATOM 2096 C CA . GLU A 1 290 ? -6.24232 -11.79838 -26.54874 1.000 44.79939 290 GLU A CA 1
ATOM 2097 C C . GLU A 1 290 ? -5.12659 -12.82266 -26.70989 1.000 43.13795 290 GLU A C 1
ATOM 2098 O O . GLU A 1 290 ? -4.06091 -12.50870 -27.25310 1.000 47.00457 290 GLU A O 1
ATOM 2104 N N . HIS A 1 291 ? -5.37299 -14.04210 -26.22736 1.000 37.25215 291 HIS A N 1
ATOM 2105 C CA . HIS A 1 291 ? -4.46046 -15.16424 -26.41150 1.000 36.42231 291 HIS A CA 1
ATOM 2106 C C . HIS A 1 291 ? -5.13811 -16.31802 -27.13994 1.000 34.34488 291 HIS A C 1
ATOM 2107 O O . HIS A 1 291 ? -4.63633 -17.44510 -27.11896 1.000 31.72541 291 HIS A O 1
ATOM 2114 N N . HIS A 1 292 ? -6.27339 -16.05547 -27.77770 1.000 36.84009 292 HIS A N 1
ATOM 2115 C CA . HIS A 1 292 ? -7.07096 -17.07632 -28.44524 1.000 34.94601 292 HIS A CA 1
ATOM 2116 C C . HIS A 1 292 ? -6.82724 -16.98342 -29.94632 1.000 39.72357 292 HIS A C 1
ATOM 2117 O O . HIS A 1 292 ? -7.08247 -15.93883 -30.55511 1.000 41.77845 292 HIS A O 1
ATOM 2124 N N . HIS A 1 293 ? -6.32113 -18.06362 -30.53603 1.000 38.17753 293 HIS A N 1
ATOM 2125 C CA . HIS A 1 293 ? -6.05804 -18.09170 -31.97492 1.000 39.27510 293 HIS A CA 1
ATOM 2126 C C . HIS A 1 293 ? -7.29675 -18.52680 -32.75305 1.000 39.15476 293 HIS A C 1
ATOM 2127 O O . HIS A 1 293 ? -8.12571 -19.28316 -32.24600 1.000 41.92899 293 HIS A O 1
#

Solvent-accessible surface area: 12718 Å² total; per-residue (Å²): 143,92,3,0,1,0,0,25,18,49,83,52,51,11,21,87,43,0,64,56,6,0,73,57,29,9,182,146,54,67,40,78,21,32,14,70,25,20,104,62,117,57,52,14,128,26,0,50,55,33,0,80,48,5,16,104,130,106,25,62,0,1,1,0,0,1,22,41,23,85,22,0,11,114,4,0,1,46,0,41,130,123,36,12,25,1,0,1,1,6,4,95,2,52,35,176,30,0,64,93,19,17,0,0,1,5,0,16,0,5,3,61,9,63,34,0,0,40,60,0,0,29,34,0,44,128,98,32,38,93,144,3,16,51,0,0,0,0,28,3,65,71,44,3,34,8,2,80,23,7,20,117,3,0,32,58,21,1,100,177,20,92,95,20,133,37,38,14,46,61,61,0,70,56,64,100,75,84,0,75,110,11,0,75,50,2,13,77,141,45,88,98,4,88,0,0,0,0,0,15,0,29,0,0,11,1,0,10,77,2,4,42,95,50,54,48,50,62,145,6,25,2,0,0,0,11,12,14,94,82,0,60,106,10,1,123,61,30,113,4,24,0,0,0,11,14,66,13,37,29,0,0,20,38,0,2,80,22,0,16,45,6,61,157,106,64,121,24,5,43,74,129,108,174,34,83,126,41,90,16,85,31,140,53,22,41,118,133,129,170,155,140

Radius of gyration: 19.75 Å; Cα contacts (8 Å, |Δi|>4): 695; chains: 1; bounding box: 52×56×50 Å

Secondary structure (DSSP, 8-state):
--EEEE-S-SSSHHHHHHHHHHHHHHHHHT--EEEE--SSTT-HHHHHHHHHHHTTS--SEEEE--SSSSTTHHHHHHHHHTT-EEEEESS---HHHHHHTT---SEEEEE-HHHHHHHHHHHHHHHH-TT-EEEEEEE-STT-HHHHHHHHHHHHHHHHSTTEEEEEEEE-TT-HHHHHHHHHHHHHH-TTEEEEEESSHHHHHHHHHHHHHTT-BTTBEEEEEE--HHHHHHHHHTSSSEEEE--HHHHHHHHHHHHHHHGGGSSPPPTTSPPEEEEE--EEEE------

B-factor: mean 22.19, std 7.18, range [10.76, 56.51]

Foldseek 3Di:
DAEEEEELDCPDQLVVLLVVLLVVLCVVVVGHYHYDYFPPHLDQQRSCVVLQVVLPVPHQAYEYAHSAQESNLQSQQVSQVVQHAYEYFAWHHPQVSNLVNRGHHQEYEHAQLLVQLLVQLVVLLVVCPQQAFEEEEAFAPPRGRSRVSSVNSNVVNQVPRHNYHHPYYYYQNLALQSLLVVLLVCCVVCVGYAEYEYAAVSSLNSNLVNCVVVVNQVRYAGEHEAPGPVVLVCQQVSSHFKYWHFNSSCSSSVRSVSSVVQCVVVGHDDSPDHHHYHHGYIHIRGHDDPDD

Nearest PDB structures (foldseek):
  8wlb-assembly1_A  TM=9.945E-01  e=7.520E-44  Enterobacter cloacae
  1gud-assembly2_B  TM=8.475E-01  e=7.355E-45  Escherichia coli K-12
  5dte-assembly3_C  TM=9.392E-01  e=3.045E-26  Actinobacillus succinogenes 130Z
  5dte-assembly4_D  TM=9.471E-01  e=2.538E-24  Actinobacillus succinogenes 130Z
  2rjo-assembly1_A  TM=8.726E-01  e=4.890E-20  Paraburkholderia phytofirmans PsJN